Protein AF-0000000078554041 (afdb_homodimer)

Sequence (196 aa):
MDVPRMRDEQALGNEVLAQGFSNLQGVFNLTGGKTEVTTIDPKLYIYHKCNHDGICYKKLSIVVPDDYVTKGPTPTKLFNVGHINLAGEFSDATDCTEMDVPRMRDEQALGNEVLAQGFSNLQGVFNLTGGKTEVTTIDPKLYIYHKCNHDGICYKKLSIVVPDDYVTKGPTPTKLFNVGHINLAGEFSDATDCTE

pLDDT: mean 91.16, std 6.92, range [68.44, 98.06]

Nearest PDB structures (foldseek):
  2igl-assembly1_C  TM=6.081E-01  e=1.904E-01  Escherichia coli K-12
  6e76-assembly1_A  TM=5.309E-01  e=4.163E-01  Homo sapiens
  4mrb-assembly1_A-2  TM=5.504E-01  e=4.923E-01  Homo sapiens
  4f93-assembly1_B  TM=4.449E-01  e=7.603E+00  Homo sapiens
  2igl-assembly1_C  TM=6.084E-01  e=2.586E-01  Escherichia coli K-12

Radius of gyration: 18.1 Å; Cα contacts (8 Å, |Δi|>4): 398; chains: 2; bounding box: 41×56×41 Å

Secondary structure (DSSP, 8-state):
--EEEEEEEETTEEEEEEE----TTS----------SS---EEEEEEE-TT--SSSEEEEEEEPPGGG--SSSS-------EEE-TTSEESPPEE---/--EEEEEEEETTEEEEEEE----TTS----------SS---EEEEEEE-TT--SSSEEEEEEEPPGGG--SSSS-------EEE-TTSEESPPEE---

Foldseek 3Di:
DKKKWKWFDDPVDIHTFWIDDQDPVRDDDTDGDDDDPDFTFIKMKIWDQQVHDDLWTAIDIDTDDSVQGDPDDDTPDDDDPDDDDPNDHDPGDTGNVD/DKKKWKWFDDPVDIHTFWIDDADPVRDDDTDGDDDDPDFTFIKMKIWDQQVHDDLWTAIDIDTDDPVQGDPDDDTDDDDDPDDDDPNDHDPGDTGNVD

Structure (mmCIF, N/CA/C/O backbone):
data_AF-0000000078554041-model_v1
#
loop_
_entity.id
_entity.type
_entity.pdbx_description
1 polymer 'Transthyretin-like family protein'
#
loop_
_atom_site.group_PDB
_atom_site.id
_atom_site.type_symbol
_atom_site.label_atom_id
_atom_site.label_alt_id
_atom_site.label_comp_id
_atom_site.label_asym_id
_atom_site.label_entity_id
_atom_site.label_seq_id
_atom_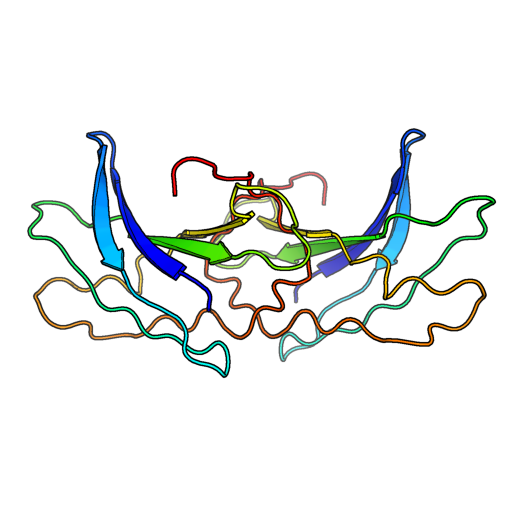site.pdbx_PDB_ins_code
_atom_site.Cartn_x
_atom_site.Cartn_y
_atom_site.Cartn_z
_atom_site.occupancy
_atom_site.B_iso_or_equiv
_atom_site.auth_seq_id
_atom_site.auth_comp_id
_atom_site.auth_asym_id
_atom_site.auth_atom_id
_atom_site.pdbx_PDB_model_num
ATOM 1 N N . MET A 1 1 ? -14.539 6.43 -8.953 1 89.12 1 MET A N 1
ATOM 2 C CA . MET A 1 1 ? -13.656 7.379 -8.281 1 89.12 1 MET A CA 1
ATOM 3 C C . MET A 1 1 ? -13.328 6.91 -6.867 1 89.12 1 MET A C 1
ATOM 5 O O . MET A 1 1 ? -14.172 6.309 -6.195 1 89.12 1 MET A O 1
ATOM 9 N N . ASP A 1 2 ? -12.062 7.062 -6.461 1 94.94 2 ASP A N 1
ATOM 10 C CA . ASP A 1 2 ? -11.648 6.719 -5.105 1 94.94 2 ASP A CA 1
ATOM 11 C C . ASP A 1 2 ? -11.805 7.914 -4.164 1 94.94 2 ASP A C 1
ATOM 13 O O . ASP A 1 2 ? -11.883 9.055 -4.613 1 94.94 2 ASP A O 1
ATOM 17 N N . VAL A 1 3 ? -11.93 7.645 -2.943 1 96.06 3 VAL A N 1
ATOM 18 C CA . VAL A 1 3 ? -12.133 8.695 -1.945 1 96.06 3 VAL A CA 1
ATOM 19 C C . VAL A 1 3 ? -10.93 8.758 -1.01 1 96.06 3 VAL A C 1
ATOM 21 O O . VAL A 1 3 ? -10.805 7.945 -0.086 1 96.06 3 VAL A O 1
ATOM 24 N N . PRO A 1 4 ? -9.953 9.656 -1.244 1 97.56 4 PRO A N 1
ATOM 25 C CA . PRO A 1 4 ? -8.883 9.914 -0.278 1 97.56 4 PRO A CA 1
ATOM 26 C C . PRO A 1 4 ? -9.344 10.797 0.885 1 97.56 4 PRO A C 1
ATOM 28 O O . PRO A 1 4 ? -10.133 11.719 0.69 1 97.56 4 PRO A O 1
ATOM 31 N N . ARG A 1 5 ? -8.914 10.445 2.082 1 96.5 5 ARG A N 1
ATOM 32 C CA . ARG A 1 5 ? -9.18 11.203 3.301 1 96.5 5 ARG A CA 1
ATOM 33 C C . ARG A 1 5 ? -7.957 11.234 4.207 1 96.5 5 ARG A C 1
ATOM 35 O O . ARG A 1 5 ? -7.344 10.195 4.469 1 96.5 5 ARG A O 1
ATOM 42 N N . MET A 1 6 ? -7.598 12.398 4.57 1 96.62 6 MET A N 1
ATOM 43 C CA . MET A 1 6 ? -6.496 12.562 5.516 1 96.62 6 MET A CA 1
ATOM 44 C C . MET A 1 6 ? -7.023 12.891 6.91 1 96.62 6 MET A C 1
ATOM 46 O O . MET A 1 6 ? -7.867 13.781 7.066 1 96.62 6 MET A O 1
ATOM 50 N N . ARG A 1 7 ? -6.566 12.086 7.852 1 95.19 7 ARG A N 1
ATOM 51 C CA . ARG A 1 7 ? -6.977 12.305 9.234 1 95.19 7 ARG A CA 1
ATOM 52 C C . ARG A 1 7 ? -5.766 12.484 10.148 1 95.19 7 ARG A C 1
ATOM 54 O O . ARG A 1 7 ? -4.668 12.023 9.82 1 95.19 7 ARG A O 1
ATOM 61 N N . ASP A 1 8 ? -5.977 13.211 11.227 1 93.5 8 ASP A N 1
ATOM 62 C CA . ASP A 1 8 ? -4.98 13.273 12.289 1 93.5 8 ASP A CA 1
ATOM 63 C C . ASP A 1 8 ? -5.207 12.18 13.328 1 93.5 8 ASP A C 1
ATOM 65 O O . ASP A 1 8 ? -6.262 12.141 13.969 1 93.5 8 ASP A O 1
ATOM 69 N N . GLU A 1 9 ? -4.207 11.273 13.391 1 87.94 9 GLU A N 1
ATOM 70 C CA . GLU A 1 9 ? -4.348 10.18 14.352 1 87.94 9 GLU A CA 1
ATOM 71 C C . GLU A 1 9 ? -3.783 10.57 15.711 1 87.94 9 GLU A C 1
ATOM 73 O O . GLU A 1 9 ? -2.568 10.531 15.922 1 87.94 9 GLU A O 1
ATOM 78 N N . GLN A 1 10 ? -4.664 10.992 16.609 1 79.56 10 GLN A N 1
ATOM 79 C CA . GLN A 1 10 ? -4.258 11.367 17.953 1 79.56 10 GLN A CA 1
ATOM 80 C C . GLN A 1 10 ? -5.035 10.578 19 1 79.56 10 GLN A C 1
ATOM 82 O O . GLN A 1 10 ? -5.98 9.859 18.672 1 79.56 10 GLN A O 1
ATOM 87 N N . ALA A 1 11 ? -4.504 10.672 20.234 1 75.06 11 ALA A N 1
ATOM 88 C CA . ALA A 1 11 ? -5.094 9.961 21.375 1 75.06 11 ALA A CA 1
ATOM 89 C C . ALA A 1 11 ? -6.535 10.398 21.609 1 75.06 11 ALA A C 1
ATOM 91 O O . ALA A 1 11 ? -7.395 9.578 21.938 1 75.06 11 ALA A O 1
ATOM 92 N N . LEU A 1 12 ? -6.855 11.578 21.422 1 69.5 12 LEU A N 1
ATOM 93 C CA . LEU A 1 12 ? -8.164 12.117 21.766 1 69.5 12 LEU A CA 1
ATOM 94 C C . LEU A 1 12 ? -9.133 12 20.594 1 69.5 12 LEU A C 1
ATOM 96 O O . LEU A 1 12 ? -10.266 12.477 20.672 1 69.5 12 LEU A O 1
ATOM 100 N N . GLY A 1 13 ? -8.75 11.352 19.562 1 73.44 13 GLY A N 1
ATOM 101 C CA . GLY A 1 13 ? -9.641 11.133 18.422 1 73.44 13 GLY A CA 1
ATOM 102 C C . GLY A 1 13 ? -9 11.477 17.094 1 73.44 13 GLY A C 1
ATOM 103 O O . GLY A 1 13 ? -7.938 12.094 17.047 1 73.44 13 GLY A O 1
ATOM 104 N N . ASN A 1 14 ? -9.656 10.883 16.078 1 79.81 14 ASN A N 1
ATOM 105 C CA . ASN A 1 14 ? -9.227 11.141 14.703 1 79.81 14 ASN A CA 1
ATOM 106 C C . ASN A 1 14 ? -10.016 12.289 14.078 1 79.81 14 ASN A C 1
ATOM 108 O O . ASN A 1 14 ? -11.25 12.289 14.117 1 79.81 14 ASN A O 1
ATOM 112 N N . GLU A 1 15 ? -9.312 13.391 13.766 1 89 15 GLU A N 1
ATOM 113 C CA . GLU A 1 15 ? -9.938 14.523 13.086 1 89 15 GLU A CA 1
ATOM 114 C C . GLU A 1 15 ? -9.602 14.531 11.602 1 89 15 GLU A C 1
ATOM 116 O O . GLU A 1 15 ? -8.453 14.258 11.219 1 89 15 GLU A O 1
ATOM 121 N N . VAL A 1 16 ? -10.641 14.938 10.836 1 92.75 16 VAL A N 1
ATOM 122 C CA . VAL A 1 16 ? -10.422 15.031 9.398 1 92.75 16 VAL A CA 1
ATOM 123 C C . VAL A 1 16 ? -9.609 16.281 9.07 1 92.75 16 VAL A C 1
ATOM 125 O O . VAL A 1 16 ? -9.953 17.375 9.5 1 92.75 16 VAL A O 1
ATOM 128 N N . LEU A 1 17 ? -8.516 16 8.359 1 94.25 17 LEU A N 1
ATOM 129 C CA . LEU A 1 17 ? -7.676 17.109 7.918 1 94.25 17 LEU A CA 1
ATOM 130 C C . LEU A 1 17 ? -8.039 17.547 6.504 1 94.25 17 LEU A C 1
ATOM 132 O O . LEU A 1 17 ? -7.953 18.719 6.164 1 94.25 17 LEU A O 1
ATOM 136 N N . ALA A 1 18 ? -8.375 16.641 5.637 1 95 18 ALA A N 1
ATOM 137 C CA . ALA A 1 18 ? -8.719 16.875 4.234 1 95 18 ALA A CA 1
ATOM 138 C C . ALA A 1 18 ? -9.43 15.656 3.641 1 95 18 ALA A C 1
ATOM 140 O O . ALA A 1 18 ? -9.297 14.539 4.141 1 95 18 ALA A O 1
ATOM 141 N N . GLN A 1 19 ? -10.219 15.898 2.635 1 96.31 19 GLN A N 1
ATOM 142 C CA . GLN A 1 19 ? -10.891 14.836 1.89 1 96.31 19 GLN A CA 1
ATOM 143 C C . GLN A 1 19 ? -11.18 15.266 0.457 1 96.31 19 GLN A C 1
ATOM 145 O O . GLN A 1 19 ? -11.266 16.469 0.171 1 96.31 19 GLN A O 1
ATOM 150 N N . GLY A 1 20 ? -11.289 14.32 -0.397 1 96.31 20 GLY A N 1
ATOM 151 C CA . GLY A 1 20 ? -11.609 14.602 -1.787 1 96.31 20 GLY A CA 1
ATOM 152 C C . GLY A 1 20 ? -11.891 13.352 -2.6 1 96.31 20 GLY A C 1
ATOM 153 O O . GLY A 1 20 ? -12.367 12.352 -2.062 1 96.31 20 GLY A O 1
ATOM 154 N N . PHE A 1 21 ? -11.742 13.547 -3.969 1 96.56 21 PHE A N 1
ATOM 155 C CA . PHE A 1 21 ? -11.93 12.461 -4.922 1 96.56 21 PHE A CA 1
ATOM 156 C C . PHE A 1 21 ? -10.766 12.391 -5.902 1 96.56 21 PHE A C 1
ATOM 158 O O . PHE A 1 21 ? -10.18 13.414 -6.254 1 96.56 21 PHE A O 1
ATOM 165 N N . SER A 1 22 ? -10.43 11.156 -6.184 1 97.56 22 SER A N 1
ATOM 166 C CA . SER A 1 22 ? -9.516 11.031 -7.32 1 97.56 22 SER A CA 1
ATOM 167 C C . SER A 1 22 ? -10.219 11.375 -8.625 1 97.56 22 SER A C 1
ATOM 169 O O . SER A 1 22 ? -11.445 11.297 -8.719 1 97.56 22 SER A O 1
ATOM 171 N N . ASN A 1 23 ? -9.469 11.852 -9.555 1 97.19 23 ASN A N 1
ATOM 172 C CA . ASN A 1 23 ? -10.055 12.102 -10.859 1 97.19 23 ASN A CA 1
ATOM 173 C C . ASN A 1 23 ? -10.195 10.812 -11.672 1 97.19 23 ASN A C 1
ATOM 175 O O . ASN A 1 23 ? -9.961 9.719 -11.148 1 97.19 23 ASN A O 1
ATOM 179 N N . LEU A 1 24 ? -10.555 10.922 -12.922 1 95.75 24 LEU A N 1
ATOM 180 C CA . LEU A 1 24 ? -10.844 9.758 -13.758 1 95.75 24 LEU A CA 1
ATOM 181 C C . LEU A 1 24 ? -9.57 8.961 -14.031 1 95.75 24 LEU A C 1
ATOM 183 O O . LEU A 1 24 ? -9.641 7.789 -14.414 1 95.75 24 LEU A O 1
ATOM 187 N N . GLN A 1 25 ? -8.469 9.648 -13.852 1 95.44 25 GLN A N 1
ATOM 188 C CA . GLN A 1 25 ? -7.195 8.969 -14.078 1 95.44 25 GLN A CA 1
ATOM 189 C C . GLN A 1 25 ? -6.641 8.391 -12.781 1 95.44 25 GLN A C 1
ATOM 191 O O . GLN A 1 25 ? -5.523 7.867 -12.75 1 95.44 25 GLN A O 1
ATOM 196 N N . GLY A 1 26 ? -7.297 8.516 -11.688 1 96.56 26 GLY A N 1
ATOM 197 C CA . GLY A 1 26 ? -6.883 7.961 -10.406 1 96.56 26 GLY A CA 1
ATOM 198 C C . GLY A 1 26 ? -5.961 8.883 -9.633 1 96.56 26 GLY A C 1
ATOM 199 O O . GLY A 1 26 ? -5.324 8.461 -8.664 1 96.56 26 GLY A O 1
ATOM 200 N N . VAL A 1 27 ? -5.91 10.141 -10.094 1 97.69 27 VAL A N 1
ATOM 201 C CA . VAL A 1 27 ? -4.969 11.078 -9.477 1 97.69 27 VAL A CA 1
ATOM 202 C C . VAL A 1 27 ? -5.691 11.922 -8.43 1 97.69 27 VAL A C 1
ATOM 204 O O . VAL A 1 27 ? -6.82 12.359 -8.648 1 97.69 27 VAL A O 1
ATOM 207 N N . PHE A 1 28 ? -5.066 12.172 -7.398 1 98 28 PHE A N 1
ATOM 208 C CA . PHE A 1 28 ? -5.598 13.086 -6.395 1 98 28 PHE A CA 1
ATOM 209 C C . PHE A 1 28 ? -4.473 13.875 -5.734 1 98 28 PHE A C 1
ATOM 211 O O . PHE A 1 28 ? -3.305 13.492 -5.816 1 98 28 PHE A O 1
ATOM 218 N N . ASN A 1 29 ? -4.77 14.969 -5.148 1 96.38 29 ASN A N 1
ATOM 219 C CA . ASN A 1 29 ? -3.939 15.805 -4.289 1 96.38 29 ASN A CA 1
ATOM 220 C C . ASN A 1 29 ? -4.707 16.266 -3.055 1 96.38 29 ASN A C 1
ATOM 222 O O . ASN A 1 29 ? -5.855 16.703 -3.16 1 96.38 29 ASN A O 1
ATOM 226 N N . LEU A 1 30 ? -4.117 16.125 -1.909 1 96.25 30 LEU A N 1
ATOM 227 C CA . LEU A 1 30 ? -4.75 16.578 -0.676 1 96.25 30 LEU A CA 1
ATOM 228 C C . LEU A 1 30 ? -3.809 17.469 0.12 1 96.25 30 LEU A C 1
ATOM 230 O O . LEU A 1 30 ? -2.607 17.203 0.2 1 96.25 30 LEU A O 1
ATOM 234 N N . THR A 1 31 ? -4.324 18.531 0.566 1 92.81 31 THR A N 1
ATOM 235 C CA . THR A 1 31 ? -3.664 19.406 1.532 1 92.81 31 THR A CA 1
ATOM 236 C C . THR A 1 31 ? -4.602 19.734 2.691 1 92.81 31 THR A C 1
ATOM 238 O O . THR A 1 31 ? -5.773 20.047 2.477 1 92.81 31 THR A O 1
ATOM 241 N N . GLY A 1 32 ? -4.105 19.484 3.883 1 91.62 32 GLY A N 1
ATOM 242 C CA . GLY A 1 32 ? -4.891 19.797 5.066 1 91.62 32 GLY A CA 1
ATOM 243 C C . GLY A 1 32 ? -4.035 20.047 6.297 1 91.62 32 GLY A C 1
ATOM 244 O O . GLY A 1 32 ? -2.814 19.891 6.25 1 91.62 32 GLY A O 1
ATOM 245 N N . GLY A 1 33 ? -4.707 20.547 7.281 1 87.75 33 GLY A N 1
ATOM 246 C CA . GLY A 1 33 ? -4.027 20.859 8.531 1 87.75 33 GLY A CA 1
ATOM 247 C C . GLY A 1 33 ? -4.977 21.188 9.664 1 87.75 33 GLY A C 1
ATOM 248 O O . GLY A 1 33 ? -6.195 21.141 9.492 1 87.75 33 GLY A O 1
ATOM 249 N N . LYS A 1 34 ? -4.434 21.297 10.789 1 86.06 34 LYS A N 1
ATOM 250 C CA . LYS A 1 34 ? -5.207 21.703 11.961 1 86.06 34 LYS A CA 1
ATOM 251 C C . LYS A 1 34 ? -4.363 22.547 12.914 1 86.06 34 LYS A C 1
ATOM 253 O O . LYS A 1 34 ? -3.141 22.406 12.961 1 86.06 34 LYS A O 1
ATOM 258 N N . THR A 1 35 ? -5.109 23.438 13.531 1 79.81 35 THR A N 1
ATOM 259 C CA . THR A 1 35 ? -4.457 24.234 14.57 1 79.81 35 THR A CA 1
ATOM 260 C C . THR A 1 35 ? -4.297 23.422 15.852 1 79.81 35 THR A C 1
ATOM 262 O O . THR A 1 35 ? -5.289 23.016 16.469 1 79.81 35 THR A O 1
ATOM 265 N N . GLU A 1 36 ? -3.047 22.969 16.016 1 75.25 36 GLU A N 1
ATOM 266 C CA . GLU A 1 36 ? -2.822 22.188 17.234 1 75.25 36 GLU A CA 1
ATOM 267 C C . GLU A 1 36 ? -1.517 22.594 17.906 1 75.25 36 GLU A C 1
ATOM 269 O O . GLU A 1 36 ? -0.627 23.156 17.266 1 75.25 36 GLU A O 1
ATOM 274 N N . VAL A 1 37 ? -1.511 22.406 19.234 1 70.94 37 VAL A N 1
ATOM 275 C CA . VAL A 1 37 ? -0.332 22.719 20.031 1 70.94 37 VAL A CA 1
ATOM 276 C C . VAL A 1 37 ? 0.799 21.75 19.688 1 70.94 37 VAL A C 1
ATOM 278 O O . VAL A 1 37 ? 1.966 22.141 19.625 1 70.94 37 VAL A O 1
ATOM 281 N N . THR A 1 38 ? 0.41 20.547 19.422 1 75.81 38 THR A N 1
ATOM 282 C CA . THR A 1 38 ? 1.414 19.547 19.109 1 75.81 38 THR A CA 1
ATOM 283 C C . THR A 1 38 ? 1.451 19.281 17.609 1 75.81 38 THR A C 1
ATOM 285 O O . THR A 1 38 ? 0.717 19.906 16.844 1 75.81 38 THR A O 1
ATOM 288 N N . THR A 1 39 ? 2.422 18.453 17.219 1 82.44 39 THR A N 1
ATO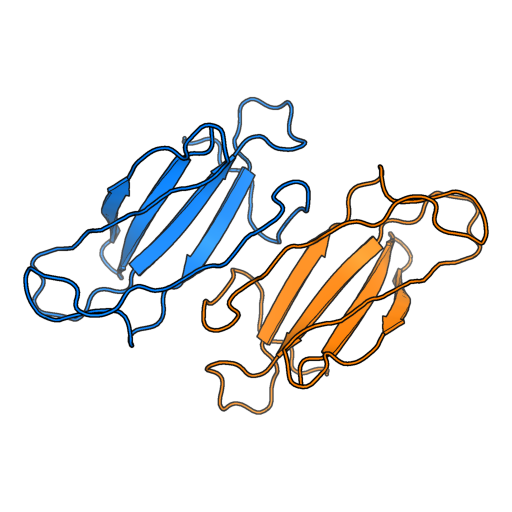M 289 C CA . THR A 1 39 ? 2.52 18.062 15.828 1 82.44 39 THR A CA 1
ATOM 290 C C . THR A 1 39 ? 1.421 17.062 15.477 1 82.44 39 THR A C 1
ATOM 292 O O . THR A 1 39 ? 1.023 16.234 16.312 1 82.44 39 THR A O 1
ATOM 295 N N . ILE A 1 40 ? 0.81 17.328 14.266 1 88.88 40 ILE A N 1
ATOM 296 C CA . ILE A 1 40 ? -0.198 16.375 13.797 1 88.88 40 ILE A CA 1
ATOM 297 C C . ILE A 1 40 ? 0.477 15.078 13.367 1 88.88 40 ILE A C 1
ATOM 299 O O . ILE A 1 40 ? 1.679 15.055 13.086 1 88.88 40 ILE A O 1
ATOM 303 N N . ASP A 1 41 ? -0.273 13.961 13.398 1 91.31 41 ASP A N 1
ATOM 304 C CA . ASP A 1 41 ? 0.123 12.656 12.883 1 91.31 41 ASP A CA 1
ATOM 305 C C . ASP A 1 41 ? -0.786 12.219 11.742 1 91.31 41 ASP A C 1
ATOM 307 O O . ASP A 1 41 ? -1.668 11.375 11.922 1 91.31 41 ASP A O 1
ATOM 311 N N . PRO A 1 42 ? -0.503 12.844 10.523 1 94.06 42 PRO A N 1
ATOM 312 C CA . PRO A 1 42 ? -1.442 12.609 9.422 1 94.06 42 PRO A CA 1
ATOM 313 C C . PRO A 1 42 ? -1.407 11.164 8.922 1 94.06 42 PRO A C 1
ATOM 315 O O . PRO A 1 42 ? -0.329 10.586 8.781 1 94.06 42 PRO A O 1
ATOM 318 N N . LYS A 1 43 ? -2.545 10.648 8.742 1 94.88 43 LYS A N 1
ATOM 319 C CA . LYS A 1 43 ? -2.756 9.352 8.109 1 94.88 43 LYS A CA 1
ATOM 320 C C . LYS A 1 43 ? -3.695 9.469 6.914 1 94.88 43 LYS A C 1
ATOM 322 O O . LYS A 1 43 ? -4.777 10.039 7.023 1 94.88 43 LYS A O 1
ATOM 327 N N . LEU A 1 44 ? -3.203 9.016 5.801 1 96.38 44 LEU A N 1
ATOM 328 C CA . LEU A 1 44 ? -3.99 9 4.57 1 96.38 44 LEU A CA 1
ATOM 329 C C . LEU A 1 44 ? -4.781 7.699 4.449 1 96.38 44 LEU A C 1
ATOM 331 O O . LEU A 1 44 ? -4.223 6.609 4.613 1 96.38 44 LEU A O 1
ATOM 335 N N . TYR A 1 45 ? -6.012 7.852 4.176 1 96 45 TYR A N 1
ATOM 336 C CA . TYR A 1 45 ? -6.883 6.734 3.832 1 96 45 TYR A CA 1
ATOM 337 C C . TYR A 1 45 ? -7.359 6.836 2.389 1 96 45 TYR A C 1
ATOM 339 O O . TYR A 1 45 ? -7.738 7.918 1.931 1 96 45 TYR A O 1
ATOM 347 N N . ILE A 1 46 ? -7.254 5.777 1.722 1 96.94 46 ILE A N 1
ATOM 348 C CA . ILE A 1 46 ? -7.848 5.688 0.391 1 96.94 46 ILE A CA 1
ATOM 349 C C . ILE A 1 46 ? -8.953 4.633 0.385 1 96.94 46 ILE A C 1
ATOM 351 O O . ILE A 1 46 ? -8.688 3.447 0.592 1 96.94 46 ILE A O 1
ATOM 355 N N . TYR A 1 47 ? -10.172 5.066 0.165 1 96.19 47 TYR A N 1
ATOM 356 C CA . TYR A 1 47 ? -11.32 4.18 0.057 1 96.19 47 TYR A CA 1
ATOM 357 C C . TYR A 1 47 ? -11.656 3.896 -1.402 1 96.19 47 TYR A C 1
ATOM 359 O O . TYR A 1 47 ? -11.727 4.816 -2.221 1 96.19 47 TYR A O 1
ATOM 367 N N . HIS A 1 48 ? -11.875 2.682 -1.679 1 96.06 48 HIS A N 1
ATOM 368 C CA . HIS A 1 48 ? -12.094 2.318 -3.074 1 96.06 48 HIS A CA 1
ATOM 369 C C . HIS A 1 48 ? -12.922 1.044 -3.186 1 96.06 48 HIS A C 1
ATOM 371 O O . HIS A 1 48 ? -13.203 0.389 -2.178 1 96.06 48 HIS A O 1
ATOM 377 N N . LYS A 1 49 ? -13.336 0.729 -4.402 1 93.69 49 LYS A N 1
ATOM 378 C CA . LYS A 1 49 ? -14.188 -0.434 -4.641 1 93.69 49 LYS A CA 1
ATOM 379 C C . LYS A 1 49 ? -13.516 -1.419 -5.594 1 93.69 49 LYS A C 1
ATOM 381 O O . LYS A 1 49 ? -14.164 -2.334 -6.105 1 93.69 49 LYS A O 1
ATOM 386 N N . CYS A 1 50 ? -12.312 -1.261 -5.797 1 92.81 50 CYS A N 1
ATOM 387 C CA . CYS A 1 50 ? -11.609 -2.137 -6.73 1 92.81 50 CYS A CA 1
ATOM 388 C C . CYS A 1 50 ? -11.734 -3.596 -6.305 1 92.81 50 CYS A C 1
ATOM 390 O O . CYS A 1 50 ? -11.406 -3.945 -5.168 1 92.81 50 CYS A O 1
ATOM 392 N N . ASN A 1 51 ? -12.172 -4.379 -7.184 1 90.44 51 ASN A N 1
ATOM 393 C CA . ASN A 1 51 ? -12.344 -5.816 -6.992 1 90.44 51 ASN A CA 1
ATOM 394 C C . ASN A 1 51 ? -13.227 -6.125 -5.793 1 90.44 51 ASN A C 1
ATOM 396 O O . ASN A 1 51 ? -12.992 -7.102 -5.074 1 90.44 51 ASN A O 1
ATOM 400 N N . HIS A 1 52 ? -14.086 -5.262 -5.484 1 89.44 52 HIS A N 1
ATOM 401 C CA . HIS A 1 52 ? -14.992 -5.418 -4.352 1 89.44 52 HIS A CA 1
ATOM 402 C C . HIS A 1 52 ? -16.438 -5.086 -4.75 1 89.44 52 HIS A C 1
ATOM 404 O O . HIS A 1 52 ? -16.719 -3.959 -5.16 1 89.44 52 HIS A O 1
ATOM 410 N N . ASP A 1 53 ? -17.375 -6.051 -4.562 1 89 53 ASP A N 1
ATOM 411 C CA . ASP A 1 53 ? -18.766 -5.871 -4.977 1 89 53 ASP A CA 1
ATOM 412 C C . ASP A 1 53 ? -19.672 -5.57 -3.777 1 89 53 ASP A C 1
ATOM 414 O O . ASP A 1 53 ? -20.859 -5.289 -3.941 1 89 53 ASP A O 1
ATOM 418 N N . GLY A 1 54 ? -19.188 -5.598 -2.65 1 90.38 54 GLY A N 1
ATOM 419 C CA . GLY A 1 54 ? -20 -5.398 -1.457 1 90.38 54 GLY A CA 1
ATOM 420 C C . GLY A 1 54 ? -20.328 -3.939 -1.199 1 90.38 54 GLY A C 1
ATOM 421 O O . GLY A 1 54 ? -19.922 -3.061 -1.964 1 90.38 54 GLY A O 1
ATOM 422 N N . ILE A 1 55 ? -21.172 -3.699 -0.18 1 92.62 55 ILE A N 1
ATOM 423 C CA . ILE A 1 55 ? -21.625 -2.355 0.156 1 92.62 55 ILE A CA 1
ATOM 424 C C . ILE A 1 55 ? -20.5 -1.579 0.836 1 92.62 55 ILE A C 1
ATOM 426 O O . ILE A 1 55 ? -20.5 -0.346 0.833 1 92.62 55 ILE A O 1
ATOM 430 N N . CYS A 1 56 ? -19.562 -2.258 1.266 1 95.19 56 CYS A N 1
ATOM 431 C CA . CYS A 1 56 ? -18.469 -1.606 1.988 1 95.19 56 CYS A CA 1
ATOM 432 C C . CYS A 1 56 ? -17.359 -1.177 1.035 1 95.19 56 CYS A C 1
ATOM 434 O O . CYS A 1 56 ? -17.469 -1.375 -0.177 1 95.19 56 CYS A O 1
ATOM 436 N N . TYR A 1 57 ? -16.469 -0.458 1.551 1 94.94 57 TYR A N 1
ATOM 437 C CA . TYR A 1 57 ? -15.273 -0.04 0.815 1 94.94 57 TYR A CA 1
ATOM 438 C C . TYR A 1 57 ? -14.039 -0.782 1.309 1 94.94 57 TYR A C 1
ATOM 440 O O . TYR A 1 57 ? -13.945 -1.135 2.486 1 94.94 57 TYR A O 1
ATOM 448 N N . LYS A 1 58 ? -13.164 -1 0.323 1 94.94 58 LYS A N 1
ATOM 449 C CA . LYS A 1 58 ? -11.805 -1.348 0.723 1 94.94 58 LYS A CA 1
ATOM 450 C C . LYS A 1 58 ? -11.023 -0.109 1.152 1 94.94 58 LYS A C 1
ATOM 452 O O . LYS A 1 58 ? -11.281 0.993 0.661 1 94.94 58 LYS A O 1
ATOM 457 N N . LYS A 1 59 ? -10.086 -0.442 2.051 1 93.81 59 LYS A N 1
ATOM 458 C CA . LYS A 1 59 ? -9.383 0.699 2.627 1 93.81 59 LYS A CA 1
ATOM 459 C C . LYS A 1 59 ? -7.871 0.467 2.635 1 93.81 59 LYS A C 1
ATOM 461 O O . LYS A 1 59 ? -7.41 -0.632 2.949 1 93.81 59 LYS A O 1
ATOM 466 N N . LEU A 1 60 ? -7.188 1.436 2.146 1 95.56 60 LEU A N 1
ATOM 467 C CA . LEU A 1 60 ? -5.734 1.494 2.275 1 95.56 60 LEU A CA 1
ATOM 468 C C . LEU A 1 60 ? -5.316 2.67 3.148 1 95.56 60 LEU A C 1
ATOM 470 O O . LEU A 1 60 ? -5.789 3.793 2.959 1 95.56 60 LEU A O 1
ATOM 474 N N . SER A 1 61 ? -4.469 2.381 4.074 1 95.44 61 SER A N 1
ATOM 475 C CA . SER A 1 61 ? -4.027 3.455 4.957 1 95.44 61 SER A CA 1
ATOM 476 C C . SER A 1 61 ? -2.516 3.639 4.895 1 95.44 61 SER A C 1
ATOM 478 O O . SER A 1 61 ? -1.77 2.66 4.805 1 95.44 61 SER A O 1
ATOM 480 N N . ILE A 1 62 ? -2.119 4.855 4.973 1 96.06 62 ILE A N 1
ATOM 481 C CA . ILE A 1 62 ? -0.71 5.227 4.91 1 96.06 62 ILE A CA 1
ATOM 482 C C . ILE A 1 62 ? -0.415 6.312 5.941 1 96.06 62 ILE A C 1
ATOM 484 O O . ILE A 1 62 ? -0.992 7.402 5.887 1 96.06 62 ILE A O 1
ATOM 488 N N . VAL A 1 63 ? 0.469 6.055 6.844 1 94.75 63 VAL A N 1
ATOM 489 C CA . VAL A 1 63 ? 0.939 7.102 7.746 1 94.75 63 VAL A CA 1
ATOM 490 C C . VAL A 1 63 ? 1.937 8 7.016 1 94.75 63 VAL A C 1
ATOM 492 O O . VAL A 1 63 ? 2.936 7.52 6.477 1 94.75 63 VAL A O 1
ATOM 495 N N . VAL A 1 64 ? 1.647 9.195 6.961 1 95.19 64 VAL A N 1
ATOM 496 C CA . VAL A 1 64 ? 2.518 10.172 6.309 1 95.19 64 VAL A CA 1
ATOM 497 C C . VAL A 1 64 ? 3.686 10.516 7.227 1 95.19 64 VAL A C 1
ATOM 499 O O . VAL A 1 64 ? 3.484 10.852 8.398 1 95.19 64 VAL A O 1
ATOM 502 N N . PRO A 1 65 ? 4.902 10.484 6.707 1 94.31 65 PRO A N 1
ATOM 503 C CA . PRO A 1 65 ? 6.055 10.781 7.566 1 94.31 65 PRO A CA 1
ATOM 504 C C . PRO A 1 65 ? 6.039 12.211 8.102 1 94.31 65 PRO A C 1
ATOM 506 O O . PRO A 1 65 ? 5.586 13.125 7.414 1 94.31 65 PRO A O 1
ATOM 509 N N . ASP A 1 66 ? 6.746 12.391 9.203 1 91.69 66 ASP A N 1
ATOM 510 C CA . ASP A 1 66 ? 6.77 13.68 9.891 1 91.69 66 ASP A CA 1
ATOM 511 C C . ASP A 1 66 ? 7.477 14.742 9.047 1 91.69 66 ASP A C 1
ATOM 513 O O . ASP A 1 66 ? 7.176 15.93 9.156 1 91.69 66 ASP A O 1
ATOM 517 N N . ASP A 1 67 ? 8.375 14.258 8.234 1 92.75 67 ASP A N 1
ATOM 518 C CA . ASP A 1 67 ? 9.164 15.172 7.418 1 92.75 67 ASP A CA 1
ATOM 519 C C . ASP A 1 67 ? 8.266 15.984 6.48 1 92.75 67 ASP A C 1
ATOM 521 O O . ASP A 1 67 ? 8.695 17 5.922 1 92.75 67 ASP A O 1
ATOM 525 N N . TYR A 1 68 ? 7.098 15.586 6.395 1 93.5 68 TYR A N 1
ATOM 526 C CA . TYR A 1 68 ? 6.207 16.25 5.445 1 93.5 68 TYR A CA 1
ATOM 527 C C . TYR A 1 68 ? 5.125 17.031 6.176 1 93.5 68 TYR A C 1
ATOM 529 O O . TYR A 1 68 ? 4.141 17.453 5.566 1 93.5 68 TYR A O 1
ATOM 537 N N . VAL A 1 69 ? 5.246 17.125 7.438 1 92.06 69 VAL A N 1
ATOM 538 C CA . VAL A 1 69 ? 4.391 17.969 8.266 1 92.06 69 VAL A CA 1
ATOM 539 C C . VAL A 1 69 ? 5.086 19.297 8.539 1 92.06 69 VAL A C 1
ATOM 541 O O . VAL A 1 69 ? 6.219 19.328 9.031 1 92.06 69 VAL A O 1
ATOM 544 N N . THR A 1 70 ? 4.406 20.344 8.062 1 91.38 70 THR A N 1
ATOM 545 C CA . THR A 1 70 ? 4.977 21.672 8.242 1 91.38 70 THR A CA 1
ATOM 546 C C . THR A 1 70 ? 4.199 22.453 9.297 1 91.38 70 THR A C 1
ATOM 548 O O . THR A 1 70 ? 2.969 22.391 9.344 1 91.38 70 THR A O 1
ATOM 551 N N . LYS A 1 71 ? 5.016 23.172 10.125 1 88.19 71 LYS A N 1
ATOM 552 C CA . LYS A 1 71 ? 4.371 24.125 11.016 1 88.19 71 LYS A CA 1
ATOM 553 C C . LYS A 1 71 ? 3.918 25.375 10.258 1 88.19 71 LYS A C 1
ATOM 555 O O . LYS A 1 71 ? 4.684 25.938 9.484 1 88.19 71 LYS A O 1
ATOM 560 N N . GLY A 1 72 ? 2.596 25.672 10.453 1 85.75 72 GLY A N 1
ATOM 561 C CA . GLY A 1 72 ? 2.039 26.797 9.727 1 85.75 72 GLY A CA 1
ATOM 562 C C . GLY A 1 72 ? 0.984 26.406 8.719 1 85.75 72 GLY A C 1
ATOM 563 O O . GLY A 1 72 ? 0.682 25.219 8.562 1 85.75 72 GLY A O 1
ATOM 564 N N . PRO A 1 73 ? 0.465 27.438 7.992 1 82.19 73 PRO A N 1
ATOM 565 C CA . PRO A 1 73 ? -0.708 27.188 7.152 1 82.19 73 PRO A CA 1
ATOM 566 C C . PRO A 1 73 ? -0.339 26.688 5.754 1 82.19 73 PRO A C 1
ATOM 568 O O . PRO A 1 73 ? -1.205 26.219 5.016 1 82.19 73 PRO A O 1
ATOM 571 N N . THR A 1 74 ? 0.974 26.828 5.395 1 86.06 74 THR A N 1
ATOM 572 C CA . THR A 1 74 ? 1.344 26.484 4.027 1 86.06 74 THR A CA 1
ATOM 573 C C . THR A 1 74 ? 2.32 25.312 4.008 1 86.06 74 THR A C 1
ATOM 575 O O . THR A 1 74 ? 3.439 25.422 4.512 1 86.06 74 THR A O 1
ATOM 578 N N . PRO A 1 75 ? 1.908 24.125 3.404 1 87.75 75 PRO A N 1
ATOM 579 C CA . PRO A 1 75 ? 2.846 23 3.273 1 87.75 75 PRO A CA 1
ATOM 580 C C . PRO A 1 75 ? 4.09 23.375 2.469 1 87.75 75 PRO A C 1
ATOM 582 O O . PRO A 1 75 ? 4 24.109 1.491 1 87.75 75 PRO A O 1
ATOM 585 N N . THR A 1 76 ? 5.219 22.875 2.885 1 91.25 76 THR A N 1
ATOM 586 C CA . THR A 1 76 ? 6.465 23.203 2.201 1 91.25 76 THR A CA 1
ATOM 587 C C . THR A 1 76 ? 6.973 22 1.401 1 91.25 76 THR A C 1
ATOM 589 O O . THR A 1 76 ? 7.852 22.141 0.549 1 91.25 76 THR A O 1
ATOM 592 N N . LYS A 1 77 ? 6.531 20.828 1.74 1 92.5 77 LYS A N 1
ATOM 593 C CA . LYS A 1 77 ? 6.914 19.609 1.039 1 92.5 77 LYS A CA 1
ATOM 594 C C . LYS A 1 77 ? 5.695 18.734 0.749 1 92.5 77 LYS A C 1
ATOM 596 O O . LYS A 1 77 ? 4.785 18.641 1.574 1 92.5 77 LYS A O 1
ATOM 601 N N . LEU A 1 78 ? 5.699 18.156 -0.404 1 93.94 78 LEU A N 1
ATOM 602 C CA . LEU A 1 78 ? 4.633 17.234 -0.782 1 93.94 78 LEU A CA 1
ATOM 603 C C . LEU A 1 78 ? 5.105 15.789 -0.688 1 93.94 78 LEU A C 1
ATOM 605 O O . LEU A 1 78 ? 6.207 15.461 -1.133 1 93.94 78 LEU A O 1
ATOM 609 N N . PHE A 1 79 ? 4.355 15.031 0.033 1 96.94 79 PHE A N 1
ATOM 610 C CA . PHE A 1 79 ? 4.629 13.594 0.059 1 96.94 79 PHE A CA 1
ATOM 611 C C . PHE A 1 79 ? 4.008 12.906 -1.15 1 96.94 79 PHE A C 1
ATOM 613 O O . PHE A 1 79 ? 2.785 12.891 -1.303 1 96.94 79 PHE A O 1
ATOM 620 N N . ASN A 1 80 ? 4.84 12.328 -2.027 1 97.88 80 ASN A N 1
ATOM 621 C CA . ASN A 1 80 ? 4.363 11.547 -3.166 1 97.88 80 ASN A CA 1
ATOM 622 C C . ASN A 1 80 ? 4.191 10.078 -2.805 1 97.88 80 ASN A C 1
ATOM 624 O O . ASN A 1 80 ? 5.18 9.352 -2.648 1 97.88 80 ASN A O 1
ATOM 628 N N . VAL A 1 81 ? 2.914 9.719 -2.703 1 97 81 VAL A N 1
ATOM 629 C CA . VAL A 1 81 ? 2.602 8.344 -2.33 1 97 81 VAL A CA 1
ATOM 630 C C . VAL A 1 81 ? 3.039 7.395 -3.443 1 97 81 VAL A C 1
ATOM 632 O O . VAL A 1 81 ? 3.373 6.234 -3.184 1 97 81 VAL A O 1
ATOM 635 N N . GLY A 1 82 ? 3.057 7.852 -4.582 1 97.31 82 GLY A N 1
ATOM 636 C CA . GLY A 1 82 ? 3.332 7.023 -5.746 1 97.31 82 GLY A CA 1
ATOM 637 C C . GLY A 1 82 ? 2.086 6.676 -6.539 1 97.31 82 GLY A C 1
ATOM 638 O O . GLY A 1 82 ? 1.135 7.457 -6.586 1 97.31 82 GLY A O 1
ATOM 639 N N . HIS A 1 83 ? 2.17 5.672 -7.332 1 97.75 83 HIS A N 1
ATOM 640 C CA . HIS A 1 83 ? 1.078 5.086 -8.102 1 97.75 83 HIS A CA 1
ATOM 641 C C . HIS A 1 83 ? 0.793 3.654 -7.652 1 97.75 83 HIS A C 1
ATOM 643 O O . HIS A 1 83 ? 1.63 2.766 -7.828 1 97.75 83 HIS A O 1
ATOM 649 N N . ILE A 1 84 ? -0.347 3.527 -7.047 1 97.56 84 ILE A N 1
ATOM 650 C CA . ILE A 1 84 ? -0.666 2.242 -6.438 1 97.56 84 ILE A CA 1
ATOM 651 C C . ILE A 1 84 ? -1.808 1.574 -7.199 1 97.56 84 ILE A C 1
ATOM 653 O O . ILE A 1 84 ? -2.857 2.184 -7.414 1 97.56 84 ILE A O 1
ATOM 657 N N . ASN A 1 85 ? -1.532 0.374 -7.594 1 97.38 85 ASN A N 1
ATOM 658 C CA . ASN A 1 85 ? -2.594 -0.421 -8.203 1 97.38 85 ASN A CA 1
ATOM 659 C C . ASN A 1 85 ? -3.52 -1.021 -7.148 1 97.38 85 ASN A C 1
ATOM 661 O O . ASN A 1 85 ? -3.17 -2.004 -6.496 1 97.38 85 ASN A O 1
ATOM 665 N N . LEU A 1 86 ? -4.73 -0.509 -7.086 1 96.94 86 LEU A N 1
ATOM 666 C CA . LEU A 1 86 ? -5.645 -0.849 -6 1 96.94 86 LEU A CA 1
ATOM 667 C C . LEU A 1 86 ? -6.387 -2.148 -6.297 1 96.94 86 LEU A C 1
ATOM 669 O O . LEU A 1 86 ? -7.188 -2.609 -5.484 1 96.94 86 LEU A O 1
ATOM 673 N N . ALA A 1 87 ? -6.055 -2.727 -7.469 1 95.25 87 ALA A N 1
ATOM 674 C CA . ALA A 1 87 ? -6.586 -4.07 -7.695 1 95.25 87 ALA A CA 1
ATOM 675 C C . ALA A 1 87 ? -5.969 -5.07 -6.723 1 95.25 87 ALA A C 1
ATOM 677 O O . ALA A 1 87 ? -6.555 -6.125 -6.453 1 95.25 87 ALA A O 1
ATOM 678 N N . GLY A 1 88 ? -4.746 -4.742 -6.344 1 95.19 88 GLY A N 1
ATOM 679 C CA . GLY A 1 88 ? -4.164 -5.523 -5.262 1 95.19 88 GLY A CA 1
ATOM 680 C C . GLY A 1 88 ? -4.816 -5.258 -3.918 1 95.19 88 GLY A C 1
ATOM 681 O O . GLY A 1 88 ? -5.242 -4.137 -3.639 1 95.19 88 GLY A O 1
ATOM 682 N N . GLU A 1 89 ? -4.836 -6.328 -3.127 1 92.25 89 GLU A N 1
ATOM 683 C CA . GLU A 1 89 ? -5.414 -6.145 -1.8 1 92.25 89 GLU A CA 1
ATOM 684 C C . GLU A 1 89 ? -4.328 -5.953 -0.746 1 92.25 89 GLU A C 1
ATOM 686 O O . GLU A 1 89 ? -3.428 -6.785 -0.611 1 92.25 89 GLU A O 1
ATOM 691 N N . PHE A 1 90 ? -4.516 -4.938 -0.048 1 93.12 90 PHE A N 1
ATOM 692 C CA . PHE A 1 90 ? -3.574 -4.594 1.012 1 93.12 90 PHE A CA 1
ATOM 693 C C . PHE A 1 90 ? -4.1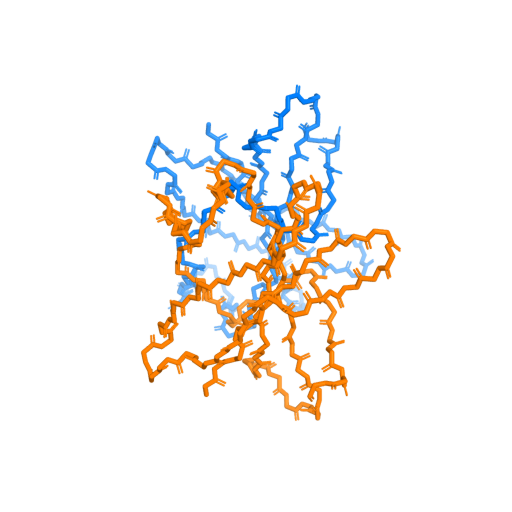09 -5.031 2.371 1 93.12 90 PHE A C 1
ATOM 695 O O . PHE A 1 90 ? -5.25 -5.484 2.48 1 93.12 90 PHE A O 1
ATOM 702 N N . SER A 1 91 ? -3.318 -5.094 3.373 1 85.62 91 SER A N 1
ATOM 703 C CA . SER A 1 91 ? -3.617 -5.691 4.668 1 85.62 91 SER A CA 1
ATOM 704 C C . SER A 1 91 ? -4.703 -4.91 5.402 1 85.62 91 SER A C 1
ATOM 706 O O . SER A 1 91 ? -5.18 -5.34 6.457 1 85.62 91 SER A O 1
ATOM 708 N N . ASP A 1 92 ? -5.258 -3.963 4.832 1 82.81 92 ASP A N 1
ATOM 709 C CA . ASP A 1 92 ? -6.242 -3.16 5.555 1 82.81 92 ASP A CA 1
ATOM 710 C C . ASP A 1 92 ? -7.633 -3.779 5.453 1 82.81 92 ASP A C 1
ATOM 712 O O . ASP A 1 92 ? -7.863 -4.68 4.645 1 82.81 92 ASP A O 1
ATOM 716 N N . ALA A 1 93 ? -8.508 -3.328 6.328 1 77.44 93 ALA A N 1
ATOM 717 C CA . ALA A 1 93 ? -9.852 -3.881 6.488 1 77.44 93 ALA A CA 1
ATOM 718 C C . ALA A 1 93 ? -10.836 -3.213 5.531 1 77.44 93 ALA A C 1
ATOM 720 O O . ALA A 1 93 ? -10.523 -2.189 4.922 1 77.44 93 ALA A O 1
ATOM 721 N N . THR A 1 94 ? -11.883 -3.938 5.371 1 89.5 94 THR A N 1
ATOM 722 C CA . THR A 1 94 ? -13.055 -3.346 4.746 1 89.5 94 THR A CA 1
ATOM 723 C C . THR A 1 94 ? -13.711 -2.332 5.68 1 89.5 94 THR A C 1
ATOM 725 O O . THR A 1 94 ? -13.805 -2.561 6.887 1 89.5 94 THR A O 1
ATOM 728 N N . ASP A 1 95 ? -14.102 -1.287 5.082 1 90.5 95 ASP A N 1
ATOM 729 C CA . ASP A 1 95 ? -14.734 -0.214 5.848 1 90.5 95 ASP A CA 1
ATOM 730 C C . ASP A 1 95 ? -16.172 0.019 5.391 1 90.5 95 ASP A C 1
ATOM 732 O O . ASP A 1 95 ? -16.406 0.375 4.234 1 90.5 95 ASP A O 1
ATOM 736 N N . CYS A 1 96 ? -17.078 -0.193 6.387 1 90.94 96 CYS A N 1
ATOM 737 C CA . CYS A 1 96 ? -18.5 -0.059 6.055 1 90.94 96 CYS A CA 1
ATOM 738 C C . CYS A 1 96 ? -19.062 1.245 6.602 1 90.94 96 CYS A C 1
ATOM 740 O O . CYS A 1 96 ? -20.281 1.462 6.566 1 90.94 96 CYS A O 1
ATOM 742 N N . THR A 1 97 ? -18.281 2.012 7.105 1 80 97 THR A N 1
ATOM 743 C CA . THR A 1 97 ? -18.766 3.254 7.699 1 80 97 THR A CA 1
ATOM 744 C C . THR A 1 97 ? -18.672 4.402 6.695 1 80 97 THR A C 1
ATOM 746 O O . THR A 1 97 ? -19.203 5.488 6.938 1 80 97 THR A O 1
ATOM 749 N N . GLU A 1 98 ? -18.172 4.145 5.594 1 70.5 98 GLU A N 1
ATOM 750 C CA . GLU A 1 98 ? -18 5.188 4.586 1 70.5 98 GLU A CA 1
ATOM 751 C C . GLU A 1 98 ? -19.047 5.051 3.475 1 70.5 98 GLU A C 1
ATOM 753 O O . GLU A 1 98 ? -19.484 3.941 3.166 1 70.5 98 GLU A O 1
ATOM 758 N N . MET B 1 1 ? 18.578 -1.771 -0.513 1 89.38 1 MET B N 1
ATOM 759 C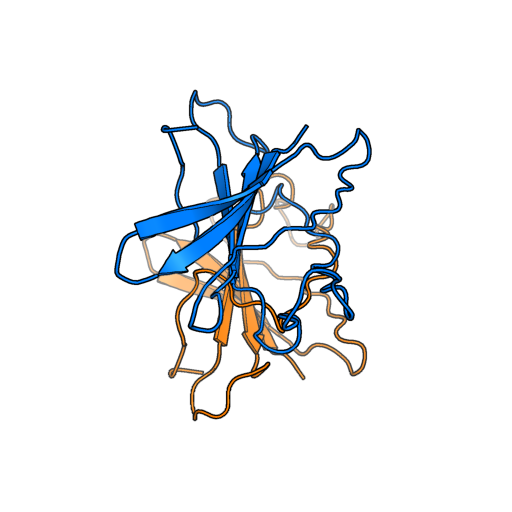 CA . MET B 1 1 ? 17.75 -2.58 -1.407 1 89.38 1 MET B CA 1
ATOM 760 C C . MET B 1 1 ? 16.594 -3.225 -0.649 1 89.38 1 MET B C 1
ATOM 762 O O . MET B 1 1 ? 16.734 -3.59 0.518 1 89.38 1 MET B O 1
ATOM 766 N N . ASP B 1 2 ? 15.414 -3.246 -1.281 1 94.88 2 ASP B N 1
ATOM 767 C CA . ASP B 1 2 ? 14.258 -3.902 -0.685 1 94.88 2 ASP B CA 1
ATOM 768 C C . ASP B 1 2 ? 14.195 -5.375 -1.083 1 94.88 2 ASP B C 1
ATOM 770 O O . ASP B 1 2 ? 14.805 -5.785 -2.072 1 94.88 2 ASP B O 1
ATOM 774 N N . VAL B 1 3 ? 13.555 -6.137 -0.291 1 96.06 3 VAL B N 1
ATOM 775 C CA . VAL B 1 3 ? 13.461 -7.574 -0.535 1 96.06 3 VAL B CA 1
ATOM 776 C C . VAL B 1 3 ? 12.008 -7.945 -0.842 1 96.06 3 VAL B C 1
ATOM 778 O O . VAL B 1 3 ? 11.18 -8.055 0.067 1 96.06 3 VAL B O 1
ATOM 781 N N . PRO B 1 4 ? 11.617 -8.086 -2.125 1 97.56 4 PRO B N 1
ATOM 782 C CA . PRO B 1 4 ? 10.32 -8.648 -2.488 1 97.56 4 PRO B CA 1
ATOM 783 C C . PRO B 1 4 ? 10.297 -10.172 -2.395 1 97.56 4 PRO B C 1
ATOM 785 O O . PRO B 1 4 ? 11.281 -10.836 -2.723 1 97.56 4 PRO B O 1
ATOM 788 N N . ARG B 1 5 ? 9.203 -10.703 -1.873 1 96.62 5 ARG B N 1
ATOM 789 C CA . ARG B 1 5 ? 8.969 -12.141 -1.771 1 96.62 5 ARG B CA 1
ATOM 790 C C . ARG B 1 5 ? 7.512 -12.477 -2.076 1 96.62 5 ARG B C 1
ATOM 792 O O . ARG B 1 5 ? 6.598 -11.844 -1.544 1 96.62 5 ARG B O 1
ATOM 799 N N . MET B 1 6 ? 7.363 -13.375 -2.977 1 96.69 6 MET B N 1
ATOM 800 C CA . MET B 1 6 ? 6.02 -13.852 -3.293 1 96.69 6 MET B CA 1
ATOM 801 C C . MET B 1 6 ? 5.773 -15.227 -2.672 1 96.69 6 MET B C 1
ATOM 803 O O . MET B 1 6 ? 6.598 -16.125 -2.803 1 96.69 6 MET B O 1
ATOM 807 N N . ARG B 1 7 ? 4.68 -15.281 -1.934 1 95.31 7 ARG B N 1
ATOM 808 C CA . ARG B 1 7 ? 4.316 -16.547 -1.29 1 95.31 7 ARG B CA 1
ATOM 809 C C . ARG B 1 7 ? 2.912 -16.984 -1.697 1 95.31 7 ARG B C 1
ATOM 811 O O . ARG B 1 7 ? 2.092 -16.156 -2.104 1 95.31 7 ARG B O 1
ATOM 818 N N . ASP B 1 8 ? 2.684 -18.281 -1.655 1 93.56 8 ASP B N 1
ATOM 819 C CA . ASP B 1 8 ? 1.336 -18.812 -1.808 1 93.56 8 ASP B CA 1
ATOM 820 C C . ASP B 1 8 ? 0.643 -18.953 -0.454 1 93.56 8 ASP B C 1
ATOM 822 O O . ASP B 1 8 ? 1.11 -19.688 0.417 1 93.56 8 ASP B O 1
ATOM 826 N N . GLU B 1 9 ? -0.422 -18.156 -0.31 1 88.06 9 GLU B N 1
ATOM 827 C CA . GLU B 1 9 ? -1.14 -18.203 0.96 1 88.06 9 GLU B CA 1
ATOM 828 C C . GLU B 1 9 ? -2.227 -19.266 0.943 1 88.06 9 GLU B C 1
ATOM 830 O O . GLU B 1 9 ? -3.322 -19.031 0.426 1 88.06 9 GLU B O 1
ATOM 835 N N . GLN B 1 10 ? -1.908 -20.438 1.459 1 79.12 10 GLN B N 1
ATOM 836 C CA . GLN B 1 10 ? -2.873 -21.531 1.53 1 79.12 10 GLN B CA 1
ATOM 837 C C . GLN B 1 10 ? -3.051 -22.016 2.967 1 79.12 10 GLN B C 1
ATOM 839 O O . GLN B 1 10 ? -2.32 -21.594 3.865 1 79.12 10 GLN B O 1
ATOM 844 N N . ALA B 1 11 ? -4.113 -22.828 3.143 1 74.81 11 ALA B N 1
ATOM 845 C CA . ALA B 1 11 ?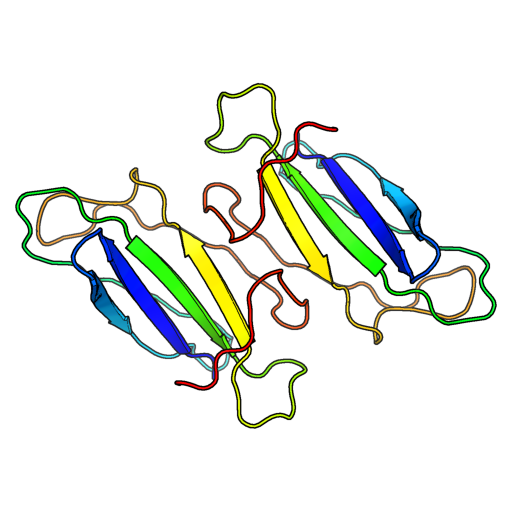 -4.453 -23.375 4.449 1 74.81 11 ALA B CA 1
ATOM 846 C C . ALA B 1 11 ? -3.32 -24.234 4.992 1 74.81 11 ALA B C 1
ATOM 848 O O . ALA B 1 11 ? -3.045 -24.234 6.195 1 74.81 11 ALA B O 1
ATOM 849 N N . LEU B 1 12 ? -2.658 -24.922 4.199 1 68.44 12 LEU B N 1
ATOM 850 C CA . LEU B 1 12 ? -1.669 -25.906 4.641 1 68.44 12 LEU B CA 1
ATOM 851 C C . LEU B 1 12 ? -0.29 -25.266 4.766 1 68.44 12 LEU B C 1
ATOM 853 O O . LEU B 1 12 ? 0.694 -25.953 5.047 1 68.44 12 LEU B O 1
ATOM 857 N N . GLY B 1 13 ? -0.208 -23.984 4.617 1 73.25 13 GLY B N 1
ATOM 858 C CA . GLY B 1 13 ? 1.058 -23.281 4.797 1 73.25 13 GLY B CA 1
ATOM 859 C C . GLY B 1 13 ? 1.376 -22.328 3.668 1 73.25 13 GLY B C 1
ATOM 860 O O . GLY B 1 13 ? 0.694 -22.312 2.641 1 73.25 13 GLY B O 1
ATOM 861 N N . ASN B 1 14 ? 2.32 -21.438 4.035 1 80.25 14 ASN B N 1
ATOM 862 C CA . ASN B 1 14 ? 2.814 -20.469 3.068 1 80.25 14 ASN B CA 1
ATOM 863 C C . ASN B 1 14 ? 4.105 -20.938 2.406 1 80.25 14 ASN B C 1
ATOM 865 O O . ASN B 1 14 ? 5.062 -21.297 3.09 1 80.25 14 ASN B O 1
ATOM 869 N N . GLU B 1 15 ? 4.02 -21.203 1.063 1 89.19 15 GLU B N 1
ATOM 870 C CA . GLU B 1 15 ? 5.203 -21.578 0.298 1 89.19 15 GLU B CA 1
ATOM 871 C C . GLU B 1 15 ? 5.734 -20.391 -0.512 1 89.19 15 GLU B C 1
ATOM 873 O O . GLU B 1 15 ? 4.953 -19.625 -1.092 1 89.19 15 GLU B O 1
ATOM 878 N N . VAL B 1 16 ? 7.086 -20.375 -0.553 1 92.94 16 VAL B N 1
ATOM 879 C CA . VAL B 1 16 ? 7.719 -19.312 -1.333 1 92.94 16 VAL B CA 1
ATOM 880 C C . VAL B 1 16 ? 7.602 -19.625 -2.822 1 92.94 16 VAL B C 1
ATOM 882 O O . VAL B 1 16 ? 7.953 -20.734 -3.262 1 92.94 16 VAL B O 1
ATOM 885 N N . LEU B 1 17 ? 7.031 -18.641 -3.508 1 94.38 17 LEU B N 1
ATOM 886 C CA . LEU B 1 17 ? 6.914 -18.781 -4.953 1 94.38 17 LEU B CA 1
ATOM 887 C C . LEU B 1 17 ? 8.094 -18.109 -5.66 1 94.38 17 LEU B C 1
ATOM 889 O O . LEU B 1 17 ? 8.539 -18.578 -6.711 1 94.38 17 LEU B O 1
ATOM 893 N N . ALA B 1 18 ? 8.562 -17.016 -5.203 1 95.12 18 ALA B N 1
ATOM 894 C CA . ALA B 1 18 ? 9.664 -16.234 -5.773 1 95.12 18 ALA B CA 1
ATOM 895 C C . ALA B 1 18 ? 10.219 -15.25 -4.754 1 95.12 18 ALA B C 1
ATOM 897 O O . ALA B 1 18 ? 9.523 -14.867 -3.811 1 95.12 18 ALA B O 1
ATOM 898 N N . GLN B 1 19 ? 11.453 -14.875 -4.93 1 96.38 19 GLN B N 1
ATOM 899 C CA . GLN B 1 19 ? 12.094 -13.852 -4.105 1 96.38 19 GLN B CA 1
ATOM 900 C C . GLN B 1 19 ? 13.219 -13.164 -4.863 1 96.38 19 GLN B C 1
ATOM 902 O O . GLN B 1 19 ? 13.773 -13.719 -5.816 1 96.38 19 GLN B O 1
ATOM 907 N N . GLY B 1 20 ? 13.508 -11.984 -4.465 1 96.38 20 GLY B N 1
ATOM 908 C CA . GLY B 1 20 ? 14.594 -11.234 -5.078 1 96.38 20 GLY B CA 1
ATOM 909 C C . GLY B 1 20 ? 14.914 -9.945 -4.352 1 96.38 20 GLY B C 1
ATOM 910 O O . GLY B 1 20 ? 14.734 -9.852 -3.137 1 96.38 20 GLY B O 1
ATOM 911 N N . PHE B 1 21 ? 15.586 -9.023 -5.152 1 96.69 21 PHE B N 1
ATOM 912 C CA . PHE B 1 21 ? 15.953 -7.707 -4.656 1 96.69 21 PHE B CA 1
ATOM 913 C C . PHE B 1 21 ? 15.539 -6.621 -5.641 1 96.69 21 PHE B C 1
ATOM 915 O O . PHE B 1 21 ? 15.547 -6.844 -6.855 1 96.69 21 PHE B O 1
ATOM 922 N N . SER B 1 22 ? 15.086 -5.535 -5.043 1 97.56 22 SER B N 1
ATOM 923 C CA . SER B 1 22 ? 14.945 -4.379 -5.918 1 97.56 22 SER B CA 1
ATOM 924 C C . SER B 1 22 ? 16.312 -3.834 -6.336 1 97.56 22 SER B C 1
ATOM 926 O O . SER B 1 22 ? 17.312 -4.066 -5.656 1 97.56 22 SER B O 1
ATOM 928 N N . ASN B 1 23 ? 16.328 -3.242 -7.48 1 97.19 23 ASN B N 1
ATOM 929 C CA . ASN B 1 23 ? 17.578 -2.607 -7.891 1 97.19 23 ASN B CA 1
ATOM 930 C C . ASN B 1 23 ? 17.766 -1.251 -7.219 1 97.19 23 ASN B C 1
ATOM 932 O O . ASN B 1 23 ? 17 -0.886 -6.324 1 97.19 23 ASN B O 1
ATOM 936 N N . LEU B 1 24 ? 18.766 -0.511 -7.633 1 95.81 24 LEU B N 1
ATOM 937 C CA . LEU B 1 24 ? 19.125 0.743 -6.98 1 95.81 24 LEU B CA 1
ATOM 938 C C . LEU B 1 24 ? 18.031 1.796 -7.199 1 95.81 24 LEU B C 1
ATOM 940 O O . LEU B 1 24 ? 17.969 2.789 -6.469 1 95.81 24 LEU B O 1
ATOM 944 N N . GLN B 1 25 ? 17.25 1.529 -8.211 1 95.62 25 GLN B N 1
ATOM 945 C CA . GLN B 1 25 ? 16.172 2.473 -8.508 1 95.62 25 GLN B CA 1
ATOM 946 C C . GLN B 1 25 ? 14.867 2.047 -7.84 1 95.62 25 GLN B C 1
ATOM 948 O O . GLN B 1 25 ? 13.82 2.662 -8.062 1 95.62 25 GLN B O 1
ATOM 953 N N . GLY B 1 26 ? 14.828 0.993 -7.102 1 96.5 26 GLY B N 1
ATOM 954 C CA . GLY B 1 26 ? 13.656 0.522 -6.387 1 96.5 26 GLY B CA 1
ATOM 955 C C . GLY B 1 26 ? 12.758 -0.366 -7.234 1 96.5 26 GLY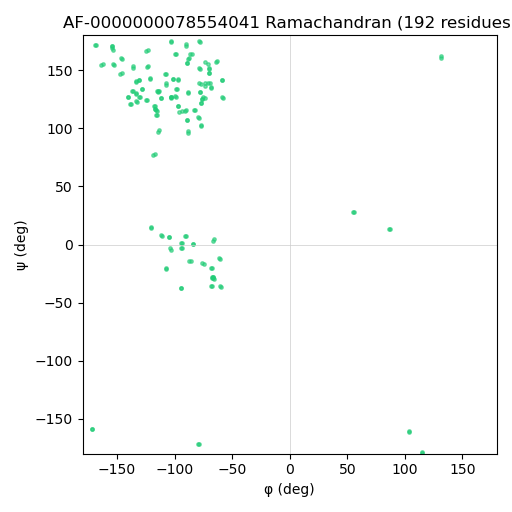 B C 1
ATOM 956 O O . GLY B 1 26 ? 11.617 -0.642 -6.859 1 96.5 26 GLY B O 1
ATOM 957 N N . VAL B 1 27 ? 13.336 -0.797 -8.375 1 97.69 27 VAL B N 1
ATOM 958 C CA . VAL B 1 27 ? 12.516 -1.568 -9.305 1 97.69 27 VAL B CA 1
ATOM 959 C C . VAL B 1 27 ? 12.758 -3.061 -9.094 1 97.69 27 VAL B C 1
ATOM 961 O O . VAL B 1 27 ? 13.898 -3.49 -8.891 1 97.69 27 VAL B O 1
ATOM 964 N N . PHE B 1 28 ? 11.773 -3.809 -9.195 1 98.06 28 PHE B N 1
ATOM 965 C CA . PHE B 1 28 ? 11.906 -5.262 -9.156 1 98.06 28 PHE B CA 1
ATOM 966 C C . PHE B 1 28 ? 10.867 -5.926 -10.055 1 98.06 28 PHE B C 1
ATOM 968 O O . PHE B 1 28 ? 9.883 -5.297 -10.445 1 98.06 28 PHE B O 1
ATOM 975 N N . ASN B 1 29 ? 11.086 -7.117 -10.422 1 96.5 29 ASN B N 1
ATOM 976 C CA . ASN B 1 29 ? 10.195 -8.039 -11.117 1 96.5 29 ASN B CA 1
ATOM 977 C C . ASN B 1 29 ? 10.266 -9.445 -10.523 1 96.5 29 ASN B C 1
ATOM 979 O O . ASN B 1 29 ? 11.352 -9.953 -10.25 1 96.5 29 ASN B O 1
ATOM 983 N N . LEU B 1 30 ? 9.125 -10.008 -10.273 1 96.38 30 LEU B N 1
ATOM 984 C CA . LEU B 1 30 ? 9.086 -11.367 -9.734 1 96.38 30 LEU B CA 1
ATOM 985 C C . LEU B 1 30 ? 8.164 -12.25 -10.57 1 96.38 30 LEU B C 1
ATOM 987 O O . LEU B 1 30 ? 7.094 -11.812 -10.992 1 96.38 30 LEU B O 1
ATOM 991 N N . THR B 1 31 ? 8.625 -13.383 -10.867 1 93.06 31 THR B N 1
ATOM 992 C CA . THR B 1 31 ? 7.82 -14.445 -11.453 1 93.06 31 THR B CA 1
ATOM 993 C C . THR B 1 31 ? 8.031 -15.758 -10.703 1 93.06 31 THR B C 1
ATOM 995 O O . THR B 1 31 ? 9.164 -16.125 -10.375 1 93.06 31 THR B O 1
ATOM 998 N N . GLY B 1 32 ? 6.922 -16.344 -10.289 1 91.94 32 GLY B N 1
ATOM 999 C CA . GLY B 1 32 ? 6.984 -17.625 -9.602 1 91.94 32 GLY B CA 1
ATOM 1000 C C . GLY B 1 32 ? 5.715 -18.453 -9.75 1 91.94 32 GLY B C 1
ATOM 1001 O O . GLY B 1 32 ? 4.734 -17.984 -10.336 1 91.94 32 GLY B O 1
ATOM 1002 N N . GLY B 1 33 ? 5.859 -19.656 -9.367 1 88.44 33 GLY B N 1
ATOM 1003 C CA . GLY B 1 33 ? 4.73 -20.578 -9.453 1 88.44 33 GLY B CA 1
ATOM 1004 C C . GLY B 1 33 ? 4.953 -21.875 -8.703 1 88.44 33 GLY B C 1
ATOM 1005 O O . GLY B 1 33 ? 5.992 -22.062 -8.062 1 88.44 33 GLY B O 1
ATOM 1006 N N . LYS B 1 34 ? 3.93 -22.609 -8.633 1 86.69 34 LYS B N 1
ATOM 1007 C CA . LYS B 1 34 ? 4.012 -23.922 -8.008 1 86.69 34 LYS B CA 1
ATOM 1008 C C . LYS B 1 34 ? 3.055 -24.906 -8.672 1 86.69 34 LYS B C 1
ATOM 1010 O O . LYS B 1 34 ? 2.025 -24.5 -9.227 1 86.69 34 LYS B O 1
ATOM 1015 N N . THR B 1 35 ? 3.547 -26.125 -8.68 1 80.94 35 THR B N 1
ATOM 1016 C CA . THR B 1 35 ? 2.68 -27.203 -9.172 1 80.94 35 THR B CA 1
ATOM 1017 C C . THR B 1 35 ? 1.653 -27.594 -8.109 1 80.94 35 THR B C 1
ATOM 1019 O O . THR B 1 35 ? 2.016 -28.078 -7.043 1 80.94 35 THR B O 1
ATOM 1022 N N . GLU B 1 36 ? 0.458 -27.094 -8.383 1 76.25 36 GLU B N 1
ATOM 1023 C CA . GLU B 1 36 ? -0.583 -27.438 -7.418 1 76.25 36 GLU B CA 1
ATOM 1024 C C . GLU B 1 36 ? -1.881 -27.828 -8.125 1 76.25 36 GLU B C 1
ATOM 1026 O O . GLU B 1 36 ? -2.09 -27.453 -9.289 1 76.25 36 GLU B O 1
ATOM 1031 N N . VAL B 1 37 ? -2.664 -28.641 -7.43 1 72.81 37 VAL B N 1
ATOM 1032 C CA . VAL B 1 37 ? -3.951 -29.078 -7.953 1 72.81 37 VAL B CA 1
ATOM 1033 C C . VAL B 1 37 ? -4.918 -27.906 -8.016 1 72.81 37 VAL B C 1
ATOM 1035 O O . VAL B 1 37 ? -5.695 -27.781 -8.961 1 72.81 37 VAL B O 1
ATOM 1038 N N . THR B 1 38 ? -4.781 -27.078 -7.039 1 76.56 38 THR B N 1
ATOM 1039 C CA . THR B 1 38 ? -5.664 -25.922 -6.992 1 76.56 38 THR B CA 1
ATOM 1040 C C . THR B 1 38 ? -4.934 -24.656 -7.453 1 76.56 38 THR B C 1
ATOM 1042 O O . THR B 1 38 ? -3.764 -24.719 -7.832 1 76.56 38 THR B O 1
ATOM 1045 N N . THR B 1 39 ? -5.707 -23.609 -7.547 1 82.88 39 THR B N 1
ATOM 1046 C CA . THR B 1 39 ? -5.113 -22.328 -7.898 1 82.88 39 THR B CA 1
ATOM 1047 C C . THR B 1 39 ? -4.332 -21.75 -6.719 1 82.88 39 THR B C 1
ATOM 1049 O O . THR B 1 39 ? -4.691 -21.969 -5.559 1 82.88 39 THR B O 1
ATOM 1052 N N . ILE B 1 40 ? -3.162 -21.188 -7.102 1 89.31 40 ILE B N 1
ATOM 1053 C CA . ILE B 1 40 ? -2.383 -20.547 -6.051 1 89.31 40 ILE B CA 1
ATOM 1054 C C . ILE B 1 40 ? -3.049 -19.234 -5.652 1 89.31 40 ILE B C 1
ATOM 1056 O O . ILE B 1 40 ? -3.857 -18.688 -6.406 1 89.31 40 ILE B O 1
ATOM 1060 N N . ASP B 1 41 ? -2.768 -18.75 -4.426 1 91.62 41 ASP B N 1
ATOM 1061 C CA . ASP B 1 41 ? -3.174 -17.453 -3.895 1 91.62 41 ASP B CA 1
ATOM 1062 C C . ASP B 1 41 ? -1.959 -16.594 -3.553 1 91.62 41 ASP B C 1
ATOM 1064 O O . ASP B 1 41 ? -1.606 -16.438 -2.381 1 91.62 41 ASP B O 1
ATOM 1068 N N . PRO B 1 42 ? -1.351 -16.016 -4.664 1 94.19 42 PRO B N 1
ATOM 1069 C CA . PRO B 1 42 ? -0.079 -15.328 -4.438 1 94.19 42 PRO B CA 1
ATOM 1070 C C . PRO B 1 42 ? -0.242 -14.055 -3.611 1 94.19 42 PRO B C 1
ATOM 1072 O O . PRO B 1 42 ? -1.186 -13.297 -3.828 1 94.19 42 PRO B O 1
ATOM 1075 N N . LYS B 1 43 ? 0.616 -13.914 -2.701 1 95.06 43 LYS B N 1
ATOM 1076 C CA . LYS B 1 43 ? 0.762 -12.695 -1.903 1 95.06 43 LYS B CA 1
ATOM 1077 C C . LYS B 1 43 ? 2.188 -12.156 -1.979 1 95.06 43 LYS B C 1
ATOM 1079 O O . LYS B 1 43 ? 3.15 -12.906 -1.771 1 95.06 43 LYS B O 1
ATOM 1084 N N . LEU B 1 44 ? 2.268 -10.93 -2.379 1 96.44 44 LEU B N 1
ATOM 1085 C CA . LEU B 1 44 ? 3.553 -10.242 -2.451 1 96.44 44 LEU B CA 1
ATOM 1086 C C . LEU B 1 44 ? 3.881 -9.562 -1.127 1 96.44 44 LEU B C 1
ATOM 1088 O O . LEU B 1 44 ? 3.047 -8.844 -0.569 1 96.44 44 LEU B O 1
ATOM 1092 N N . TYR B 1 45 ? 5.059 -9.789 -0.69 1 95.94 45 TYR B N 1
ATOM 1093 C CA . TYR B 1 45 ? 5.625 -9.086 0.454 1 95.94 45 TYR B CA 1
ATOM 1094 C C . TYR B 1 45 ? 6.816 -8.234 0.033 1 95.94 45 TYR B C 1
ATOM 1096 O O . TYR B 1 45 ? 7.668 -8.688 -0.734 1 95.94 45 TYR B O 1
ATOM 1104 N N . ILE B 1 46 ? 6.793 -7.062 0.475 1 96.94 46 ILE B N 1
ATOM 1105 C CA . ILE B 1 46 ? 7.961 -6.203 0.303 1 96.94 46 ILE B CA 1
ATOM 1106 C C . ILE B 1 46 ? 8.547 -5.848 1.669 1 96.94 46 ILE B C 1
ATOM 1108 O O . ILE B 1 46 ? 7.887 -5.188 2.479 1 96.94 46 ILE B O 1
ATOM 1112 N N . TYR B 1 47 ? 9.758 -6.285 1.924 1 96.19 47 TYR B N 1
ATOM 1113 C CA . TYR B 1 47 ? 10.484 -5.977 3.152 1 96.19 47 TYR B CA 1
ATOM 1114 C C . TYR B 1 47 ? 11.469 -4.832 2.936 1 96.19 47 TYR B C 1
ATOM 1116 O O . TYR B 1 47 ? 12.219 -4.832 1.959 1 96.19 47 TYR B O 1
ATOM 1124 N N . HIS B 1 48 ? 11.445 -3.934 3.832 1 96.06 48 HIS B N 1
ATOM 1125 C CA . HIS B 1 48 ? 12.281 -2.752 3.637 1 96.06 48 HIS B CA 1
ATOM 1126 C C . HIS B 1 48 ? 12.641 -2.102 4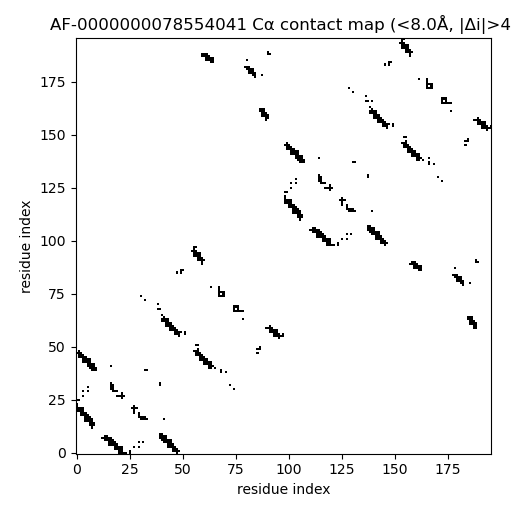.969 1 96.06 48 HIS B C 1
ATOM 1128 O O . HIS B 1 48 ? 12.133 -2.506 6.016 1 96.06 48 HIS B O 1
ATOM 1134 N N . LYS B 1 49 ? 13.539 -1.133 4.922 1 93.62 49 LYS B N 1
ATOM 1135 C CA . LYS B 1 49 ? 14.008 -0.464 6.129 1 93.62 49 LYS B CA 1
ATOM 1136 C C . LYS B 1 49 ? 13.727 1.034 6.074 1 93.62 49 LYS B C 1
ATOM 1138 O O . LYS B 1 49 ? 14.25 1.802 6.883 1 93.62 49 LYS B O 1
ATOM 1143 N N . CYS B 1 50 ? 12.922 1.409 5.215 1 92.69 50 CYS B N 1
ATOM 1144 C CA . CYS B 1 50 ? 12.633 2.832 5.066 1 92.69 50 CYS B CA 1
ATOM 1145 C C . CYS B 1 50 ? 12.086 3.414 6.363 1 92.69 50 CYS B C 1
ATOM 1147 O O . CYS B 1 50 ? 11.109 2.904 6.914 1 92.69 50 CYS B O 1
ATOM 1149 N N . ASN B 1 51 ? 12.68 4.43 6.793 1 90.5 51 ASN B N 1
ATOM 1150 C CA . ASN B 1 51 ? 12.297 5.156 8 1 90.5 51 ASN B CA 1
ATOM 1151 C C . ASN B 1 51 ? 12.242 4.238 9.219 1 90.5 51 ASN B C 1
ATOM 1153 O O . ASN B 1 51 ? 11.383 4.398 10.086 1 90.5 51 ASN B O 1
ATOM 1157 N N . HIS B 1 52 ? 13 3.238 9.203 1 89.69 52 HIS B N 1
ATOM 1158 C CA . HIS B 1 52 ? 13.055 2.271 10.297 1 89.69 52 HIS B CA 1
ATOM 1159 C C . HIS B 1 52 ? 14.492 1.952 10.68 1 89.69 52 HIS B C 1
ATOM 1161 O O . HIS B 1 52 ? 15.266 1.453 9.859 1 89.69 52 HIS B O 1
ATOM 1167 N N . ASP B 1 53 ? 14.859 2.168 11.992 1 89 53 ASP B N 1
ATOM 1168 C CA . ASP B 1 53 ? 16.234 1.974 12.461 1 89 53 ASP B CA 1
ATOM 1169 C C . ASP B 1 53 ? 16.359 0.669 13.242 1 89 53 ASP B C 1
ATOM 1171 O O . ASP B 1 53 ? 17.469 0.282 13.625 1 89 53 ASP B O 1
ATOM 1175 N N . GLY B 1 54 ? 15.367 -0.009 13.445 1 90.25 54 GLY B N 1
ATOM 1176 C CA . GLY B 1 54 ? 15.406 -1.224 14.25 1 90.25 54 GLY B CA 1
ATOM 1177 C C . GLY B 1 54 ? 15.953 -2.42 13.492 1 90.25 54 GLY B C 1
ATOM 1178 O O . GLY B 1 54 ? 16.312 -2.309 12.312 1 90.25 54 GLY B O 1
ATOM 1179 N N . ILE B 1 55 ? 16.109 -3.555 14.203 1 92.62 55 ILE B N 1
ATOM 1180 C CA . ILE B 1 55 ? 16.688 -4.77 13.633 1 92.62 55 ILE B CA 1
ATOM 1181 C C . ILE B 1 55 ? 15.664 -5.457 12.734 1 92.62 55 ILE B C 1
ATOM 1183 O O . ILE B 1 55 ? 16.031 -6.234 11.852 1 92.62 55 ILE B O 1
ATOM 1187 N N . CYS B 1 56 ? 14.492 -5.086 12.883 1 95 56 CYS B N 1
ATOM 1188 C CA . CYS B 1 56 ? 13.438 -5.727 12.109 1 95 56 CYS B CA 1
ATOM 1189 C C . CYS B 1 56 ? 13.211 -5.004 10.789 1 95 56 CYS B C 1
ATOM 1191 O O . CYS B 1 56 ? 13.914 -4.039 10.477 1 95 56 CYS B O 1
ATOM 1193 N N . TYR B 1 57 ? 12.414 -5.582 9.977 1 94.81 57 TYR B N 1
ATOM 1194 C CA . TYR B 1 57 ? 12 -4.98 8.719 1 94.81 57 TYR B CA 1
ATOM 1195 C C . TYR B 1 57 ? 10.547 -4.539 8.773 1 94.81 57 TYR B C 1
ATOM 1197 O O . TYR B 1 57 ? 9.727 -5.152 9.469 1 94.81 57 TYR B O 1
ATOM 1205 N N . LYS B 1 58 ? 10.328 -3.439 8.055 1 94.81 58 LYS B N 1
ATOM 1206 C CA . LYS B 1 58 ? 8.938 -3.135 7.73 1 94.81 58 LYS B CA 1
ATOM 1207 C C . LYS B 1 58 ? 8.438 -4.016 6.586 1 94.81 58 LYS B C 1
ATOM 1209 O O . LYS B 1 58 ? 9.211 -4.418 5.719 1 94.81 58 LYS B O 1
ATOM 1214 N N . LYS B 1 59 ? 7.133 -4.207 6.688 1 93.75 59 LYS B N 1
ATOM 1215 C CA . LYS B 1 59 ? 6.578 -5.148 5.719 1 93.75 59 LYS B CA 1
ATOM 1216 C C . LYS B 1 59 ? 5.312 -4.59 5.07 1 93.75 59 LYS B C 1
ATOM 1218 O O . LYS B 1 59 ? 4.469 -4.004 5.75 1 93.75 59 LYS B O 1
ATOM 1223 N N . LEU B 1 60 ? 5.305 -4.641 3.783 1 95.5 60 LEU B N 1
ATOM 1224 C CA . LEU B 1 60 ? 4.098 -4.371 3.01 1 95.5 60 LEU B CA 1
ATOM 1225 C C . LEU B 1 60 ? 3.617 -5.629 2.291 1 95.5 60 LEU B C 1
ATOM 1227 O O . LEU B 1 60 ? 4.41 -6.324 1.653 1 95.5 60 LEU B O 1
ATOM 1231 N N . SER B 1 61 ? 2.361 -5.879 2.426 1 95.44 61 SER B N 1
ATOM 1232 C CA . SER B 1 61 ? 1.831 -7.07 1.775 1 95.44 61 SER B CA 1
ATOM 1233 C C . SER B 1 61 ? 0.717 -6.719 0.795 1 95.44 61 SER B C 1
ATOM 1235 O O . SER B 1 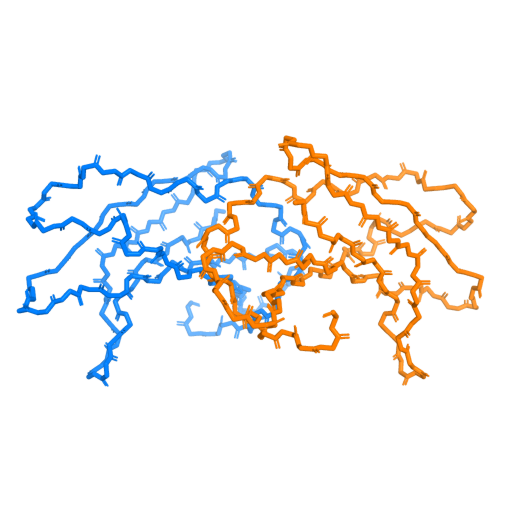61 ? -0.096 -5.832 1.064 1 95.44 61 SER B O 1
ATOM 1237 N N . ILE B 1 62 ? 0.706 -7.422 -0.272 1 96.12 62 ILE B N 1
ATOM 1238 C CA . ILE B 1 62 ? -0.274 -7.211 -1.333 1 96.12 62 ILE B CA 1
ATOM 1239 C C . ILE B 1 62 ? -0.764 -8.562 -1.856 1 96.12 62 ILE B C 1
ATOM 1241 O O . ILE B 1 62 ? 0.025 -9.359 -2.367 1 96.12 62 ILE B O 1
ATOM 1245 N N . VAL B 1 63 ? -2.027 -8.797 -1.767 1 94.81 63 VAL B N 1
ATOM 1246 C CA . VAL B 1 63 ? -2.594 -9.977 -2.412 1 94.81 63 VAL B CA 1
ATOM 1247 C C . VAL B 1 63 ? -2.732 -9.734 -3.912 1 94.81 63 VAL B C 1
ATOM 1249 O O . VAL B 1 63 ? -3.367 -8.758 -4.332 1 94.81 63 VAL B O 1
ATOM 1252 N N . VAL B 1 64 ? -2.137 -10.531 -4.652 1 95.25 64 VAL B N 1
ATOM 1253 C CA . VAL B 1 64 ? -2.197 -10.422 -6.105 1 95.25 64 VAL B CA 1
ATOM 1254 C C . VAL B 1 64 ? -3.527 -10.977 -6.613 1 95.25 64 VAL B C 1
ATOM 1256 O O . VAL B 1 64 ? -3.918 -12.086 -6.258 1 95.25 64 VAL B O 1
ATOM 1259 N N . PRO B 1 65 ? -4.215 -10.234 -7.461 1 94.44 65 PRO B N 1
ATOM 1260 C CA . PRO B 1 65 ? -5.516 -10.719 -7.941 1 94.44 65 PRO B CA 1
ATOM 1261 C C . PRO B 1 65 ? -5.402 -12.008 -8.758 1 94.44 65 PRO B C 1
ATOM 1263 O O . PRO B 1 65 ? -4.418 -12.203 -9.469 1 94.44 65 PRO B O 1
ATOM 1266 N N . ASP B 1 66 ? -6.492 -12.711 -8.805 1 91.88 66 ASP B N 1
ATOM 1267 C CA . ASP B 1 66 ? -6.531 -14.008 -9.469 1 91.88 66 ASP B CA 1
ATOM 1268 C C . ASP B 1 66 ? -6.34 -13.859 -10.977 1 91.88 66 ASP B C 1
ATOM 1270 O O . ASP B 1 66 ? -5.836 -14.766 -11.641 1 91.88 66 ASP B O 1
ATOM 1274 N N . ASP B 1 67 ? -6.75 -12.727 -11.453 1 93 67 ASP B N 1
ATOM 1275 C CA . ASP B 1 67 ? -6.672 -12.484 -12.891 1 93 67 ASP B CA 1
ATOM 1276 C C . ASP B 1 67 ? -5.23 -12.562 -13.383 1 93 67 ASP B C 1
ATOM 1278 O O . ASP B 1 67 ? -4.984 -12.672 -14.586 1 93 67 ASP B O 1
ATOM 1282 N N . TYR B 1 68 ? -4.359 -12.57 -12.508 1 93.88 68 TYR B N 1
ATOM 1283 C CA . TYR B 1 68 ? -2.955 -12.547 -12.898 1 93.88 68 TYR B CA 1
ATOM 1284 C C . TYR B 1 68 ? -2.275 -13.875 -12.578 1 93.88 68 TYR B C 1
ATOM 1286 O O . TYR B 1 68 ? -1.047 -13.977 -12.609 1 93.88 68 TYR B O 1
ATOM 1294 N N . VAL B 1 69 ? -3.023 -14.812 -12.18 1 92.56 69 VAL B N 1
ATOM 1295 C CA . VAL B 1 69 ? -2.564 -16.188 -11.984 1 92.56 69 VAL B CA 1
ATOM 1296 C C . VAL B 1 69 ? -2.9 -17.016 -13.211 1 92.56 69 VAL B C 1
ATOM 1298 O O . VAL B 1 69 ? -4.059 -17.078 -13.641 1 92.56 69 VAL B O 1
ATOM 1301 N N . THR B 1 70 ? -1.812 -17.516 -13.805 1 91.88 70 THR B N 1
ATOM 1302 C CA . THR B 1 70 ? -1.996 -18.312 -15.016 1 91.88 70 THR B CA 1
ATOM 1303 C C . THR B 1 70 ? -1.742 -19.797 -14.727 1 91.88 70 THR B C 1
ATOM 1305 O O . THR B 1 70 ? -0.812 -20.141 -13.992 1 91.88 70 THR B O 1
ATOM 1308 N N . LYS B 1 71 ? -2.662 -20.594 -15.328 1 88.62 71 LYS B N 1
ATOM 1309 C CA . LYS B 1 71 ? -2.385 -22.031 -15.305 1 88.62 71 LYS B CA 1
ATOM 1310 C C . LYS B 1 71 ? -1.272 -22.391 -16.281 1 88.62 71 LYS B C 1
ATOM 1312 O O . LYS B 1 71 ? -1.31 -22 -17.453 1 88.62 71 LYS B O 1
ATOM 1317 N N . GLY B 1 72 ? -0.255 -23.078 -15.695 1 86.12 72 GLY B N 1
ATOM 1318 C CA . GLY B 1 72 ? 0.89 -23.422 -16.531 1 86.12 72 GLY B CA 1
ATOM 1319 C C . GLY B 1 72 ? 2.168 -22.719 -16.094 1 86.12 72 GLY B C 1
ATOM 1320 O O . GLY B 1 72 ? 2.168 -21.953 -15.141 1 86.12 72 GLY B O 1
ATOM 1321 N N . PRO B 1 73 ? 3.254 -23.016 -16.859 1 82.25 73 PRO B N 1
ATOM 1322 C CA . PRO B 1 73 ? 4.574 -22.578 -16.406 1 82.25 73 PRO B CA 1
ATOM 1323 C C . PRO B 1 73 ? 4.906 -21.141 -16.828 1 82.25 73 PRO B C 1
ATOM 1325 O O . PRO B 1 73 ? 5.863 -20.547 -16.328 1 82.25 73 PRO B O 1
ATOM 1328 N N . THR B 1 74 ? 4.102 -20.594 -17.781 1 86.31 74 THR B N 1
ATOM 1329 C CA . THR B 1 74 ? 4.457 -19.281 -18.312 1 86.31 74 THR B CA 1
ATOM 1330 C C . THR B 1 74 ? 3.377 -18.266 -17.984 1 86.31 74 THR B C 1
ATOM 1332 O O . THR B 1 74 ? 2.242 -18.375 -18.453 1 86.31 74 THR B O 1
ATOM 1335 N N . PRO B 1 75 ? 3.711 -17.203 -17.156 1 87.81 75 PRO B N 1
ATOM 1336 C CA . PRO B 1 75 ? 2.734 -16.141 -16.906 1 87.81 75 PRO B CA 1
ATOM 1337 C C . PRO B 1 75 ? 2.285 -15.438 -18.172 1 87.81 75 PRO B C 1
ATOM 1339 O O . PRO B 1 75 ? 3.094 -15.219 -19.078 1 87.81 75 PRO B O 1
ATOM 1342 N N . THR B 1 76 ? 1.028 -15.109 -18.25 1 91.5 76 THR B N 1
ATOM 1343 C CA . THR B 1 76 ? 0.499 -14.469 -19.453 1 91.5 76 THR B CA 1
ATOM 1344 C C . THR B 1 76 ? 0.195 -12.992 -19.188 1 91.5 76 THR B C 1
ATOM 1346 O O . THR B 1 76 ? -0.006 -12.219 -20.125 1 91.5 76 THR B O 1
ATOM 1349 N N . LYS B 1 77 ? 0.03 -12.625 -17.953 1 92.75 77 LYS B N 1
ATOM 1350 C CA . LYS B 1 77 ? -0.237 -11.25 -17.562 1 92.75 77 LYS B CA 1
ATOM 1351 C C . LYS B 1 77 ? 0.647 -10.828 -16.391 1 92.75 77 LYS B C 1
ATOM 1353 O O . LYS B 1 77 ? 0.896 -11.625 -15.477 1 92.75 77 LYS B O 1
ATOM 1358 N N . LEU B 1 78 ? 1.11 -9.625 -16.453 1 94.06 78 LEU B N 1
ATOM 1359 C CA . LEU B 1 78 ? 1.906 -9.07 -15.359 1 94.06 78 LEU B CA 1
ATOM 1360 C C . LEU B 1 78 ? 1.077 -8.102 -14.523 1 94.06 78 LEU B C 1
ATOM 1362 O O . LEU B 1 78 ? 0.344 -7.27 -15.062 1 94.06 78 LEU B O 1
ATOM 1366 N N . PHE B 1 79 ? 1.077 -8.352 -13.266 1 97 79 PHE B N 1
ATOM 1367 C CA . PHE B 1 79 ? 0.45 -7.398 -12.359 1 97 79 PHE B CA 1
ATOM 1368 C C . PHE B 1 79 ? 1.409 -6.266 -12.016 1 97 79 PHE B C 1
ATOM 1370 O O . PHE B 1 79 ? 2.451 -6.488 -11.398 1 97 79 PHE B O 1
ATOM 1377 N N . ASN B 1 80 ? 1.073 -5.039 -12.414 1 97.94 80 ASN B N 1
ATOM 1378 C CA . ASN B 1 80 ? 1.855 -3.859 -12.062 1 97.94 80 ASN B CA 1
ATOM 1379 C C . ASN B 1 80 ? 1.382 -3.25 -10.742 1 97.94 80 ASN B C 1
ATOM 1381 O O . ASN B 1 80 ? 0.314 -2.635 -10.688 1 97.94 80 ASN B O 1
ATOM 1385 N N . VAL B 1 81 ? 2.232 -3.455 -9.75 1 97.06 81 VAL B N 1
ATOM 1386 C CA . VAL B 1 81 ? 1.89 -2.957 -8.422 1 97.06 81 VAL B CA 1
ATOM 1387 C C . VAL B 1 81 ? 1.879 -1.43 -8.43 1 97.06 81 VAL B C 1
ATOM 1389 O O . VAL B 1 81 ? 1.146 -0.804 -7.66 1 97.06 81 VAL B O 1
ATOM 1392 N N . GLY B 1 82 ? 2.631 -0.875 -9.258 1 97.38 82 GLY B N 1
ATOM 1393 C CA . GLY B 1 82 ? 2.809 0.568 -9.289 1 97.38 82 GLY B CA 1
ATOM 1394 C C . GLY B 1 82 ? 4.125 1.02 -8.688 1 97.38 82 GLY B C 1
ATOM 1395 O O . GLY B 1 82 ? 5.125 0.3 -8.758 1 97.38 82 GLY B O 1
ATOM 1396 N N . HIS B 1 83 ? 4.199 2.238 -8.32 1 97.81 83 HIS B N 1
ATOM 1397 C CA . HIS B 1 83 ? 5.316 2.861 -7.621 1 97.81 83 HIS B CA 1
ATOM 1398 C C . HIS B 1 83 ? 4.898 3.342 -6.234 1 97.81 83 HIS B C 1
ATOM 1400 O O . HIS B 1 83 ? 4.066 4.246 -6.109 1 97.81 83 HIS B O 1
ATOM 1406 N N . ILE B 1 84 ? 5.445 2.672 -5.273 1 97.56 84 ILE B N 1
ATOM 1407 C CA . ILE B 1 84 ? 5.012 2.938 -3.906 1 97.56 84 ILE B CA 1
ATOM 1408 C C . ILE B 1 84 ? 6.145 3.598 -3.123 1 97.56 84 ILE B C 1
ATOM 1410 O O . ILE B 1 84 ? 7.266 3.09 -3.096 1 97.56 84 ILE B O 1
ATOM 1414 N N . ASN B 1 85 ? 5.805 4.719 -2.564 1 97.38 85 ASN B N 1
ATOM 1415 C CA . ASN B 1 85 ? 6.75 5.367 -1.662 1 97.38 85 ASN B CA 1
ATOM 1416 C C . ASN B 1 85 ? 6.742 4.719 -0.281 1 97.38 85 ASN B C 1
ATOM 1418 O O . ASN B 1 85 ? 5.836 4.957 0.518 1 97.38 85 ASN B O 1
ATOM 1422 N N . LEU B 1 86 ? 7.812 4 0.039 1 96.88 86 LEU B N 1
ATOM 1423 C CA . LEU B 1 86 ? 7.852 3.168 1.235 1 96.88 86 LEU B CA 1
ATOM 1424 C C . LEU B 1 86 ? 8.242 3.992 2.459 1 96.88 86 LEU B C 1
ATOM 1426 O O . LEU B 1 86 ? 8.32 3.463 3.57 1 96.88 86 LEU B O 1
ATOM 1430 N N . ALA B 1 87 ? 8.461 5.301 2.215 1 95.12 87 ALA B N 1
ATOM 1431 C CA . ALA B 1 87 ? 8.633 6.156 3.387 1 95.12 87 ALA B CA 1
ATOM 1432 C C . ALA B 1 87 ? 7.336 6.238 4.195 1 95.12 87 ALA B C 1
ATOM 1434 O O . ALA B 1 87 ? 7.367 6.527 5.395 1 95.12 87 ALA B O 1
ATOM 1435 N N . GLY B 1 88 ? 6.238 6.105 3.43 1 95.25 88 GLY B N 1
ATOM 1436 C CA . GLY B 1 88 ? 4.977 5.965 4.141 1 95.25 88 GLY B CA 1
ATOM 1437 C C . GLY B 1 88 ? 4.84 4.637 4.855 1 95.25 88 GLY B C 1
ATOM 1438 O O . GLY B 1 88 ? 5.32 3.611 4.367 1 95.25 88 GLY B O 1
ATOM 1439 N N . GLU B 1 89 ? 4.137 4.727 5.984 1 92.5 89 GLU B N 1
ATOM 1440 C CA . GLU B 1 89 ? 3.93 3.482 6.715 1 92.5 89 GLU B CA 1
ATOM 1441 C C . GLU B 1 89 ? 2.551 2.895 6.426 1 92.5 89 GLU B C 1
ATOM 1443 O O . GLU B 1 89 ? 1.534 3.566 6.613 1 92.5 89 GLU B O 1
ATOM 1448 N N . PHE B 1 90 ? 2.605 1.699 6.055 1 93.19 90 PHE B N 1
ATOM 1449 C CA . PHE B 1 90 ? 1.38 0.974 5.742 1 93.19 90 PHE B CA 1
ATOM 1450 C C . PHE B 1 90 ? 0.946 0.109 6.922 1 93.19 90 PHE B C 1
ATOM 1452 O O . PHE B 1 90 ? 1.674 -0.012 7.906 1 93.19 90 PHE B O 1
ATOM 1459 N N . SER B 1 91 ? -0.24 -0.356 6.957 1 85.69 91 SER B N 1
ATOM 1460 C CA . SER B 1 91 ? -0.874 -1.004 8.102 1 85.69 91 SER B CA 1
ATOM 1461 C C . SER B 1 91 ? -0.196 -2.33 8.43 1 85.69 91 SER B C 1
ATOM 1463 O O . SER B 1 91 ? -0.501 -2.953 9.453 1 85.69 91 SER B O 1
ATOM 1465 N N . ASP B 1 92 ? 0.793 -2.68 7.785 1 82.06 92 ASP B N 1
ATOM 1466 C CA . ASP B 1 92 ? 1.404 -3.979 8.047 1 82.06 92 ASP B CA 1
ATOM 1467 C C . ASP B 1 92 ? 2.383 -3.902 9.211 1 82.06 92 ASP B C 1
ATOM 1469 O O . ASP B 1 92 ? 2.754 -2.811 9.648 1 82.06 92 ASP B O 1
ATOM 1473 N N . ALA B 1 93 ? 2.732 -5.051 9.734 1 76.88 93 ALA B N 1
ATOM 1474 C CA . ALA B 1 93 ? 3.555 -5.188 10.938 1 76.88 93 ALA B CA 1
ATOM 1475 C C . ALA B 1 93 ? 5.039 -5.199 10.586 1 76.88 93 ALA B C 1
ATOM 1477 O O . ALA B 1 93 ? 5.406 -5.328 9.414 1 76.88 93 ALA B O 1
ATOM 1478 N N . THR B 1 94 ? 5.754 -4.902 11.609 1 89.44 94 THR B N 1
ATOM 1479 C CA . THR B 1 94 ? 7.191 -5.148 11.555 1 89.44 94 THR B CA 1
ATOM 1480 C C . THR B 1 94 ? 7.488 -6.645 11.562 1 89.44 94 THR B C 1
ATOM 1482 O O . THR B 1 94 ? 6.836 -7.406 12.273 1 89.44 94 THR B O 1
ATOM 1485 N N . ASP B 1 95 ? 8.406 -6.984 10.766 1 90.31 95 ASP B N 1
ATOM 1486 C CA . ASP B 1 95 ? 8.789 -8.383 10.648 1 90.31 95 ASP B CA 1
ATOM 1487 C C . ASP B 1 95 ? 10.242 -8.594 11.078 1 90.31 95 ASP B C 1
ATOM 1489 O O . ASP B 1 95 ? 11.164 -8.039 10.469 1 90.31 95 ASP B O 1
ATOM 1493 N N . CYS B 1 96 ? 10.375 -9.438 12.141 1 90.88 96 CYS B N 1
ATOM 1494 C CA . CYS B 1 96 ? 11.711 -9.656 12.68 1 90.88 96 CYS B CA 1
ATOM 1495 C C . CYS B 1 96 ? 12.242 -11.031 12.273 1 90.88 96 CYS B C 1
ATOM 1497 O O . CYS B 1 96 ? 13.273 -11.469 12.773 1 90.88 96 CYS B O 1
ATOM 1499 N N . THR B 1 97 ? 11.555 -11.656 11.5 1 79.94 97 THR B N 1
ATOM 1500 C CA . THR B 1 97 ? 11.977 -12.992 11.109 1 79.94 97 THR B CA 1
ATOM 1501 C C . THR B 1 97 ? 12.789 -12.953 9.82 1 79.94 97 THR B C 1
ATOM 1503 O O . THR B 1 97 ? 13.375 -13.961 9.414 1 79.94 97 THR B O 1
ATOM 1506 N N . GLU B 1 98 ? 12.914 -11.844 9.281 1 70.44 98 GLU B N 1
ATOM 1507 C CA . GLU B 1 98 ? 13.633 -11.719 8.023 1 70.44 98 GLU B CA 1
ATOM 1508 C C . GLU B 1 98 ? 15.016 -11.102 8.234 1 70.44 98 GLU B C 1
ATOM 1510 O O . GLU B 1 98 ? 15.203 -10.297 9.148 1 70.44 98 GLU B O 1
#

InterPro domains:
  IPR001534 Transthyretin-like [PF01060] (10-65)
  IPR001534 Transthyretin-like [PTHR21700] (11-97)
  IPR038479 Transthyretin-like superfamily [G3DSA:2.60.40.3330] (5-94)

Solvent-accessible surface area (backbone atoms only — not comparable to full-atom values): 11805 Å² total; per-residue (Å²): 119,36,38,40,36,31,27,29,63,50,95,92,46,74,44,82,34,33,73,55,60,26,43,96,84,68,50,71,84,84,76,63,67,76,96,58,95,60,84,82,43,45,30,40,33,40,35,34,52,59,91,50,89,61,90,44,24,41,38,45,52,34,36,53,49,68,90,49,62,52,91,69,95,62,78,83,52,82,80,70,62,62,42,74,41,59,64,39,43,52,80,48,56,74,38,72,86,106,119,37,38,40,36,31,26,28,64,49,95,92,44,74,44,81,34,33,71,56,58,27,43,97,84,69,50,70,85,82,75,62,68,75,96,58,96,60,84,82,44,46,28,40,33,40,35,35,54,58,91,50,90,62,89,45,25,41,37,45,53,33,35,53,50,69,89,48,62,52,90,68,94,62,77,82,51,82,81,68,64,62,44,73,42,59,63,37,43,50,82,45,58,75,36,71,86,105

Organism: NCBI:txid53326